Protein AF-A0A0L0UNF3-F1 (afdb_monomer_lite)

Secondary structure (DSSP, 8-state):
---EES-HHHHHHHTTT---SEE-PPP------S-HHHHHHHHHHHHHHHHHHHHHHTTT---S-STTEEEEEEESSS-TTTTTHHHHHHHHHHHHHHHHHTT---EEEEEEE------S--HHHHHHHHHHHHHHHHHHHHHHHHHHHHHHHHHT----TT-SS--HHHHS-HHHHHHHHHHHHTT---SPP-S-SSSSS-EEEEE-TT----

Foldseek 3Di:
DAAEEQDPVVQVVPVPPDHHPYHDHDDDPDPPPPDPVVVVVVV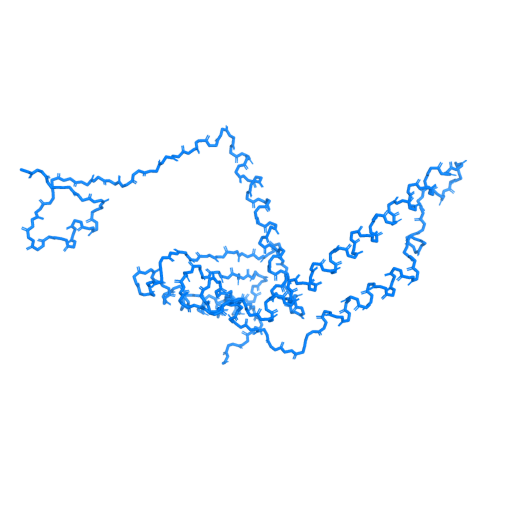VVVLVVVVLLVQLQCQQNPPADSVLEDEAEQADEPDCPVSVVVVVVVVLVVVLVVCLVVVPRHWYWYWYAYDDDFDDFDPSSVLSSVLSVVLVVLVVVLVVQLVVVQVVQCVPDPPDPPSNGDDPVVSADPVSVVVNVVSVVVRNDDDDRDCPSDPHRTSTPTRDNPDDDD

pLDDT: mean 77.24, std 16.46, range [27.03, 94.38]

Structure (mmCIF, N/CA/C/O backbone):
data_AF-A0A0L0UNF3-F1
#
_entry.id   AF-A0A0L0UNF3-F1
#
loop_
_atom_site.group_PDB
_atom_site.id
_atom_site.type_symbol
_atom_site.label_atom_id
_atom_site.label_alt_id
_atom_site.label_comp_id
_atom_site.label_asym_id
_atom_site.label_entity_id
_atom_site.label_seq_id
_atom_site.pdbx_PDB_ins_code
_atom_site.Cartn_x
_atom_site.Cartn_y
_atom_site.Cartn_z
_atom_site.occupancy
_atom_site.B_iso_or_equiv
_atom_site.auth_seq_id
_atom_site.auth_comp_id
_atom_site.auth_asym_id
_atom_site.auth_atom_id
_atom_site.pdbx_PDB_model_num
ATOM 1 N N . MET A 1 1 ? 45.224 13.463 -21.895 1.00 56.25 1 MET A N 1
ATOM 2 C CA . MET A 1 1 ? 43.877 13.545 -21.290 1.00 56.25 1 MET A CA 1
ATOM 3 C C . MET A 1 1 ? 43.469 12.130 -20.938 1.00 56.25 1 MET A C 1
ATOM 5 O O . MET A 1 1 ? 43.432 11.319 -21.849 1.00 56.25 1 MET A O 1
ATOM 9 N N . SER A 1 2 ? 43.253 11.823 -19.659 1.00 65.44 2 SER A N 1
ATOM 10 C CA . SER A 1 2 ? 42.789 10.496 -19.233 1.00 65.44 2 SER A CA 1
ATOM 11 C C . SER A 1 2 ? 41.270 10.407 -19.368 1.00 65.44 2 SER A C 1
ATOM 13 O O . SER A 1 2 ? 40.570 11.344 -18.977 1.00 65.44 2 SER A O 1
ATOM 15 N N . PHE A 1 3 ? 40.761 9.308 -19.924 1.00 74.12 3 PHE A N 1
ATOM 16 C CA . PHE A 1 3 ? 39.333 9.105 -20.180 1.00 74.12 3 PHE A CA 1
ATOM 17 C C . PHE A 1 3 ? 38.786 7.997 -19.276 1.00 74.12 3 PHE A C 1
ATOM 19 O O . PHE A 1 3 ? 39.272 6.868 -19.297 1.00 74.12 3 PHE A O 1
ATOM 26 N N . SER A 1 4 ? 37.768 8.309 -18.473 1.00 76.38 4 SER A N 1
ATOM 27 C CA . SER A 1 4 ? 37.167 7.367 -17.521 1.00 76.38 4 SER A CA 1
ATOM 28 C C . SER A 1 4 ? 35.652 7.300 -17.683 1.00 76.38 4 SER A C 1
ATOM 30 O O . SER A 1 4 ? 35.009 8.281 -18.054 1.00 76.38 4 SER A O 1
ATOM 32 N N . MET A 1 5 ? 35.083 6.123 -17.412 1.00 76.44 5 MET A N 1
ATOM 33 C CA . MET A 1 5 ? 33.659 5.834 -17.609 1.00 76.44 5 MET A CA 1
ATOM 34 C C . MET A 1 5 ? 33.006 5.361 -16.307 1.00 76.44 5 MET A C 1
ATOM 36 O O . MET A 1 5 ? 33.650 4.726 -15.478 1.00 76.44 5 MET A O 1
ATOM 40 N N . ALA A 1 6 ? 31.701 5.585 -16.143 1.00 80.50 6 ALA A N 1
ATOM 41 C CA . ALA A 1 6 ? 30.998 5.211 -14.909 1.00 80.50 6 ALA A CA 1
ATOM 42 C C . ALA A 1 6 ? 30.769 3.694 -14.726 1.00 80.50 6 ALA A C 1
ATOM 44 O O . ALA A 1 6 ? 30.471 3.235 -13.625 1.00 80.50 6 ALA A O 1
ATOM 45 N N . SER A 1 7 ? 30.867 2.892 -15.793 1.00 81.62 7 SER A N 1
ATOM 46 C CA . SER A 1 7 ? 30.685 1.437 -15.724 1.00 81.62 7 SER A CA 1
ATOM 47 C C . SER A 1 7 ? 31.420 0.707 -16.853 1.00 81.62 7 SER A C 1
ATOM 49 O O . SER A 1 7 ? 31.679 1.277 -17.915 1.00 81.62 7 SER A O 1
ATOM 51 N N . LYS A 1 8 ? 31.699 -0.591 -16.652 1.00 79.06 8 LYS A N 1
ATOM 52 C CA . LYS A 1 8 ? 32.252 -1.474 -17.698 1.00 79.06 8 LYS A CA 1
ATOM 53 C C . LYS A 1 8 ? 31.304 -1.641 -18.892 1.00 79.06 8 LYS A C 1
ATOM 55 O O . LYS A 1 8 ? 31.767 -1.789 -20.014 1.00 79.06 8 LYS A O 1
ATOM 60 N N . PHE A 1 9 ? 29.992 -1.587 -18.658 1.00 78.50 9 PHE A N 1
ATOM 61 C CA . PHE A 1 9 ? 28.990 -1.660 -19.724 1.00 78.50 9 PHE A CA 1
ATOM 62 C C . PHE A 1 9 ? 29.045 -0.420 -20.626 1.00 78.50 9 PHE A C 1
ATOM 64 O O . PHE A 1 9 ? 29.070 -0.542 -21.846 1.00 78.50 9 PHE A O 1
ATOM 71 N N . ASN A 1 10 ? 29.173 0.769 -20.028 1.00 69.00 10 ASN A N 1
ATOM 72 C CA . ASN A 1 10 ? 29.349 2.011 -20.782 1.00 69.00 10 ASN A CA 1
ATOM 73 C C . ASN A 1 10 ? 30.676 2.023 -21.540 1.00 69.00 10 ASN A C 1
ATOM 75 O O . ASN A 1 10 ? 30.721 2.518 -22.660 1.00 69.00 10 ASN A O 1
ATOM 79 N N . CYS A 1 11 ? 31.730 1.458 -20.942 1.00 67.69 11 CYS A N 1
ATOM 80 C CA . CYS A 1 11 ? 33.006 1.259 -21.616 1.00 67.69 11 CYS A CA 1
ATOM 81 C C . CYS A 1 11 ? 32.802 0.420 -22.886 1.00 67.69 11 CYS A C 1
ATOM 83 O O . CYS A 1 11 ? 33.106 0.915 -23.964 1.00 67.69 11 CYS A O 1
ATOM 85 N N . LEU A 1 12 ? 32.176 -0.765 -22.774 1.00 67.50 12 LEU A N 1
ATOM 86 C CA . LEU A 1 12 ? 31.907 -1.687 -23.889 1.00 67.50 12 LEU A CA 1
ATOM 87 C C . LEU A 1 12 ? 31.128 -1.041 -25.048 1.00 67.50 12 LEU A C 1
ATOM 89 O O . LEU A 1 12 ? 31.429 -1.298 -26.207 1.00 67.50 12 LEU A O 1
ATOM 93 N N . ILE A 1 13 ? 30.149 -0.188 -24.749 1.00 66.69 13 ILE A N 1
ATOM 94 C CA . ILE A 1 13 ? 29.340 0.493 -25.772 1.00 66.69 13 ILE A CA 1
ATOM 95 C C . ILE A 1 13 ? 30.132 1.598 -26.489 1.00 66.69 13 ILE A C 1
ATOM 97 O O . ILE A 1 13 ? 29.945 1.811 -27.684 1.00 66.69 13 ILE A O 1
ATOM 101 N N . PHE A 1 14 ? 31.039 2.286 -25.789 1.00 59.72 14 PHE A N 1
ATOM 102 C CA . PHE A 1 14 ? 31.858 3.367 -26.354 1.00 59.72 14 PHE A CA 1
ATOM 103 C C . PHE A 1 14 ? 33.108 2.886 -27.118 1.00 59.72 14 PHE A C 1
ATOM 105 O O . PHE A 1 14 ? 33.819 3.716 -27.689 1.00 59.72 14 PHE A O 1
ATOM 112 N N . TYR A 1 15 ? 33.365 1.570 -27.184 1.00 56.44 15 TYR A N 1
ATOM 113 C CA . TYR A 1 15 ? 34.568 0.966 -27.794 1.00 56.44 15 TYR A CA 1
ATOM 114 C C . TYR A 1 15 ? 34.789 1.270 -29.281 1.00 56.44 15 TYR A C 1
ATOM 116 O O . TYR A 1 15 ? 35.821 0.881 -29.821 1.00 56.44 15 TYR A O 1
ATOM 124 N N . PHE A 1 16 ? 33.870 1.952 -29.965 1.00 53.25 16 PHE A N 1
ATOM 125 C CA . PHE A 1 16 ? 34.057 2.262 -31.380 1.00 53.25 16 PHE A CA 1
ATOM 126 C C . PHE A 1 16 ? 35.073 3.388 -31.645 1.00 53.25 16 PHE A C 1
ATOM 128 O O . PHE A 1 16 ? 35.441 3.582 -32.799 1.00 53.25 16 PHE A O 1
ATOM 135 N N . VAL A 1 17 ? 35.542 4.128 -30.621 1.00 56.81 17 VAL A N 1
ATOM 136 C CA . VAL A 1 17 ? 36.469 5.262 -30.842 1.00 56.81 17 VAL A CA 1
ATOM 137 C C . VAL A 1 17 ? 37.668 5.315 -29.876 1.00 56.81 17 VAL A C 1
ATOM 139 O O . VAL A 1 17 ? 38.767 5.595 -30.338 1.00 56.81 17 VAL A O 1
ATOM 142 N N . PHE A 1 18 ? 37.532 5.013 -28.575 1.00 57.66 18 PHE A N 1
ATOM 143 C CA . PHE A 1 18 ? 38.668 5.030 -27.629 1.00 57.66 18 PHE A CA 1
ATOM 144 C C . PHE A 1 18 ? 38.507 4.022 -26.479 1.00 57.66 18 PHE A C 1
ATOM 146 O O . PHE A 1 18 ? 37.416 3.854 -25.936 1.00 57.66 18 PHE A O 1
ATOM 153 N N . SER A 1 19 ? 39.615 3.393 -26.069 1.00 62.94 19 SER A N 1
ATOM 154 C CA . SER A 1 19 ? 39.689 2.581 -24.845 1.00 62.94 19 SER A CA 1
ATOM 155 C C . SER A 1 19 ? 39.746 3.499 -23.621 1.00 62.94 19 SER A C 1
ATOM 157 O O . SER A 1 19 ? 40.575 4.403 -23.577 1.00 62.94 19 SER A O 1
ATOM 159 N N . SER A 1 20 ? 38.881 3.283 -22.624 1.00 67.88 20 SER A N 1
ATOM 160 C CA . SER A 1 20 ? 38.933 4.042 -21.366 1.00 67.88 20 SER A CA 1
ATOM 161 C C . SER A 1 20 ? 40.067 3.555 -20.469 1.00 67.88 20 SER A C 1
ATOM 163 O O . SER A 1 20 ? 40.241 2.345 -20.317 1.00 67.88 20 SER A O 1
ATOM 165 N N . ASP A 1 21 ? 40.737 4.475 -19.783 1.00 78.94 21 ASP A N 1
ATOM 166 C CA . ASP A 1 21 ? 41.838 4.175 -18.860 1.00 78.94 21 ASP A CA 1
ATOM 167 C C . ASP A 1 21 ? 41.352 3.535 -17.547 1.00 78.94 21 ASP A C 1
ATOM 169 O O . ASP A 1 21 ? 42.112 2.868 -16.846 1.00 78.94 21 ASP A O 1
ATOM 173 N N . GLY A 1 22 ? 40.074 3.716 -17.193 1.00 78.75 22 GLY A N 1
ATOM 174 C CA . GLY A 1 22 ? 39.512 3.159 -15.966 1.00 78.75 22 GLY A CA 1
ATOM 175 C C . GLY A 1 22 ? 38.012 3.385 -15.792 1.00 78.75 22 GLY A C 1
ATOM 176 O O . GLY A 1 22 ? 37.382 4.180 -16.495 1.00 78.75 22 GLY A O 1
ATOM 177 N N . VAL A 1 23 ? 37.438 2.669 -14.822 1.00 84.44 23 VAL A N 1
ATOM 178 C CA . VAL A 1 23 ? 36.026 2.784 -14.438 1.00 84.44 23 VAL A CA 1
ATOM 179 C C . VAL A 1 23 ? 35.919 3.490 -13.091 1.00 84.44 23 VAL A C 1
ATOM 181 O O . VAL A 1 23 ? 36.503 3.034 -12.111 1.00 84.44 23 VAL A O 1
ATOM 184 N N . LEU A 1 24 ? 35.140 4.570 -13.041 1.00 85.94 24 LEU A N 1
ATOM 185 C CA . LEU A 1 24 ? 34.852 5.341 -11.832 1.00 85.94 24 LEU A CA 1
ATOM 186 C C . LEU A 1 24 ? 33.357 5.225 -11.502 1.00 85.94 24 LEU A C 1
ATOM 188 O O . LEU A 1 24 ? 32.559 6.016 -12.006 1.00 85.94 24 LEU A O 1
ATOM 192 N N . PRO A 1 25 ? 32.941 4.221 -10.709 1.00 87.12 25 PRO A N 1
ATOM 193 C CA . PRO A 1 25 ? 31.535 4.031 -10.383 1.00 87.12 25 PRO A CA 1
ATOM 194 C C . PRO A 1 25 ? 30.997 5.189 -9.537 1.00 87.12 25 PRO A C 1
ATOM 196 O O . PRO A 1 25 ? 31.686 5.719 -8.664 1.00 87.12 25 PRO A O 1
ATOM 199 N N . ASN A 1 26 ? 29.732 5.543 -9.765 1.00 88.56 26 ASN A N 1
ATOM 200 C CA . ASN A 1 26 ? 29.064 6.584 -8.992 1.00 88.56 26 ASN A CA 1
ATOM 201 C C . ASN A 1 26 ? 28.901 6.140 -7.531 1.00 88.56 26 ASN A C 1
ATOM 203 O O . ASN A 1 26 ? 28.269 5.119 -7.253 1.00 88.56 26 ASN A O 1
ATOM 207 N N . GLY A 1 27 ? 29.449 6.925 -6.604 1.00 86.12 27 GLY A N 1
ATOM 208 C CA . GLY A 1 27 ? 29.258 6.736 -5.169 1.00 86.12 27 GLY A CA 1
ATOM 209 C C . GLY A 1 27 ? 27.924 7.304 -4.677 1.00 86.12 27 GLY A C 1
ATOM 210 O O . GLY A 1 27 ? 27.358 8.220 -5.272 1.00 86.12 27 GLY A O 1
ATOM 211 N N . LEU A 1 28 ? 27.442 6.781 -3.551 1.00 88.38 28 LEU A N 1
ATOM 212 C CA . LEU A 1 28 ? 26.335 7.350 -2.783 1.00 88.38 28 LEU A CA 1
ATOM 213 C C . LEU A 1 28 ? 26.838 7.673 -1.379 1.00 88.38 28 LEU A C 1
ATOM 215 O O . LEU A 1 28 ? 27.613 6.905 -0.806 1.00 88.38 28 LEU A O 1
ATOM 219 N N . ASN A 1 29 ? 26.378 8.786 -0.808 1.00 83.81 29 ASN A N 1
ATOM 220 C CA . ASN A 1 29 ? 26.617 9.057 0.603 1.00 83.81 29 ASN A CA 1
ATOM 221 C C . ASN A 1 29 ? 25.690 8.165 1.434 1.00 83.81 29 ASN A C 1
ATOM 223 O O . ASN A 1 29 ? 24.513 8.473 1.628 1.00 83.81 29 ASN A O 1
ATOM 227 N N . VAL A 1 30 ? 26.207 7.016 1.861 1.00 76.00 30 VAL A N 1
ATOM 228 C CA . VAL A 1 30 ? 25.446 6.074 2.674 1.00 76.00 30 VAL A CA 1
ATOM 229 C C . VAL A 1 30 ? 25.374 6.632 4.087 1.00 76.00 30 VAL A C 1
ATOM 231 O O . VAL A 1 30 ? 26.343 6.562 4.844 1.00 76.00 30 VAL A O 1
ATOM 234 N N . VAL A 1 31 ? 24.209 7.169 4.451 1.00 75.31 31 VAL A N 1
ATOM 235 C CA . VAL A 1 31 ? 23.885 7.424 5.854 1.00 75.31 31 VAL A CA 1
ATOM 236 C C . VAL A 1 31 ? 23.935 6.071 6.553 1.00 75.31 31 VAL A C 1
ATOM 238 O O . VAL A 1 31 ? 23.115 5.188 6.295 1.00 75.31 31 VAL A O 1
ATOM 241 N N . LYS A 1 32 ? 24.961 5.868 7.379 1.00 66.62 32 LYS A N 1
ATOM 242 C CA . LYS A 1 32 ? 25.091 4.654 8.176 1.00 66.62 32 LYS A CA 1
ATOM 243 C C . LYS A 1 32 ? 24.003 4.711 9.238 1.00 66.62 32 LYS A C 1
ATOM 245 O O . LYS A 1 32 ? 24.166 5.409 10.233 1.00 66.62 32 LYS A O 1
ATOM 250 N N . PHE A 1 33 ? 22.891 4.016 9.004 1.00 57.59 33 PHE A N 1
ATOM 251 C CA . PHE A 1 33 ? 21.912 3.756 10.054 1.00 57.59 33 PHE A CA 1
ATOM 252 C C . PHE A 1 33 ? 22.663 3.081 11.200 1.00 57.59 33 PHE A C 1
ATOM 254 O O . PHE A 1 33 ? 23.215 1.993 11.042 1.00 57.59 33 PHE A O 1
ATOM 261 N N . SER A 1 34 ? 22.760 3.777 12.326 1.00 61.09 34 SER A N 1
ATOM 262 C CA . SER A 1 34 ? 23.532 3.364 13.497 1.00 61.09 34 SER A CA 1
ATOM 263 C C . SER A 1 34 ? 22.974 2.087 14.136 1.00 61.09 34 SER A C 1
ATOM 265 O O . SER A 1 34 ? 23.693 1.419 14.874 1.00 61.09 34 SER A O 1
ATOM 267 N N . ALA A 1 35 ? 21.737 1.696 13.802 1.00 65.00 35 ALA A N 1
ATOM 268 C CA . ALA A 1 35 ? 21.125 0.440 14.214 1.00 65.00 35 ALA A CA 1
ATOM 269 C C . ALA A 1 35 ? 20.326 -0.215 13.071 1.00 65.00 35 ALA A C 1
ATOM 271 O O . ALA A 1 35 ? 19.378 0.361 12.540 1.00 65.00 35 ALA A O 1
ATOM 272 N N . MET A 1 36 ? 20.642 -1.476 12.751 1.00 71.75 36 MET A N 1
ATOM 273 C CA . MET A 1 36 ? 19.921 -2.306 11.766 1.00 71.75 36 MET A CA 1
ATOM 274 C C . MET A 1 36 ? 18.403 -2.388 12.041 1.00 71.75 36 MET A C 1
ATOM 276 O O . MET A 1 36 ? 17.594 -2.499 11.120 1.00 71.75 36 MET A O 1
ATOM 280 N N . HIS A 1 37 ? 18.006 -2.295 13.312 1.00 79.56 37 HIS A N 1
ATOM 281 C CA . HIS A 1 37 ? 16.608 -2.327 13.750 1.00 79.56 37 HIS A CA 1
ATOM 282 C C . HIS A 1 37 ? 15.812 -1.077 13.349 1.00 79.56 37 HIS A C 1
ATOM 284 O O . HIS A 1 37 ? 14.611 -1.167 13.098 1.00 79.56 37 HIS A O 1
ATOM 290 N N . GLU A 1 38 ? 16.463 0.084 13.238 1.00 81.25 38 GLU A N 1
ATOM 291 C CA . GLU A 1 38 ? 15.795 1.330 12.852 1.00 81.25 38 GLU A CA 1
ATOM 292 C C . GLU A 1 38 ? 15.277 1.250 11.411 1.00 81.25 38 GLU A C 1
ATOM 294 O O . GLU A 1 38 ? 14.142 1.633 11.127 1.00 81.25 38 GLU A O 1
ATOM 299 N N . PHE A 1 39 ? 16.055 0.634 10.518 1.00 81.88 39 PHE A N 1
ATOM 300 C CA . PHE A 1 39 ? 15.642 0.378 9.140 1.00 81.88 39 PHE A CA 1
ATOM 301 C C . PHE A 1 39 ? 14.390 -0.511 9.062 1.00 81.88 39 PHE A C 1
ATOM 303 O O . PHE A 1 39 ? 13.479 -0.235 8.281 1.00 81.88 39 PHE A O 1
ATOM 310 N N . GLN A 1 40 ? 14.307 -1.549 9.899 1.00 83.94 40 GLN A N 1
ATOM 311 C CA . GLN A 1 40 ? 13.139 -2.435 9.958 1.00 83.94 40 GLN A CA 1
ATOM 312 C C . GLN A 1 40 ? 11.894 -1.704 10.470 1.00 83.94 40 GLN A C 1
ATOM 314 O O . GLN A 1 40 ? 10.805 -1.888 9.925 1.00 83.94 40 GLN A O 1
ATOM 319 N N . ASN A 1 41 ? 12.051 -0.830 11.466 1.00 88.31 41 ASN A N 1
ATOM 320 C CA . ASN A 1 41 ? 10.950 -0.013 11.966 1.00 88.31 41 ASN A CA 1
ATOM 321 C C . ASN A 1 41 ? 10.449 0.970 10.893 1.00 88.31 41 ASN A C 1
ATOM 323 O O . ASN A 1 41 ? 9.253 1.036 10.608 1.00 88.31 41 ASN A O 1
ATOM 327 N N . ILE A 1 42 ? 11.366 1.671 10.215 1.00 89.06 42 ILE A N 1
ATOM 328 C CA . ILE A 1 42 ? 11.025 2.571 9.103 1.00 89.06 42 ILE A CA 1
ATOM 329 C C . ILE A 1 42 ? 10.323 1.802 7.979 1.00 89.06 42 ILE A C 1
ATOM 331 O O . ILE A 1 42 ? 9.351 2.305 7.404 1.00 89.06 42 ILE A O 1
ATOM 335 N N . HIS A 1 43 ? 10.769 0.579 7.683 1.00 88.62 43 HIS A N 1
ATOM 336 C CA . HIS A 1 43 ? 10.114 -0.285 6.711 1.00 88.62 43 HIS A CA 1
ATOM 337 C C . HIS A 1 43 ? 8.675 -0.608 7.126 1.00 88.62 43 HIS A C 1
ATOM 339 O O . HIS A 1 43 ? 7.769 -0.427 6.317 1.00 88.62 43 HIS A O 1
ATOM 345 N N . ALA A 1 44 ? 8.437 -1.010 8.377 1.00 89.75 44 ALA A N 1
ATOM 346 C CA . ALA A 1 44 ? 7.097 -1.318 8.877 1.00 89.75 44 ALA A CA 1
ATOM 347 C C . ALA A 1 44 ? 6.159 -0.097 8.828 1.00 89.75 44 ALA A C 1
ATOM 349 O O . ALA A 1 44 ? 5.041 -0.187 8.316 1.00 89.75 44 ALA A O 1
ATOM 350 N N . ILE A 1 45 ? 6.638 1.069 9.271 1.00 91.94 45 ILE A N 1
ATOM 351 C CA . ILE A 1 45 ? 5.877 2.328 9.240 1.00 91.94 45 ILE A CA 1
ATOM 352 C C . ILE A 1 45 ? 5.546 2.727 7.795 1.00 91.94 45 ILE A C 1
ATOM 354 O O . ILE A 1 45 ? 4.419 3.121 7.488 1.00 91.94 45 ILE A O 1
ATOM 358 N N . SER A 1 46 ? 6.512 2.612 6.883 1.00 91.38 46 SER A N 1
ATOM 359 C CA . SER A 1 46 ? 6.316 2.951 5.468 1.00 91.38 46 SER A CA 1
ATOM 360 C C . SER A 1 46 ? 5.396 1.953 4.765 1.00 91.38 46 SER A C 1
ATOM 362 O O . SER A 1 46 ? 4.524 2.361 3.997 1.00 91.38 46 SER A O 1
ATOM 364 N N . LYS A 1 47 ? 5.520 0.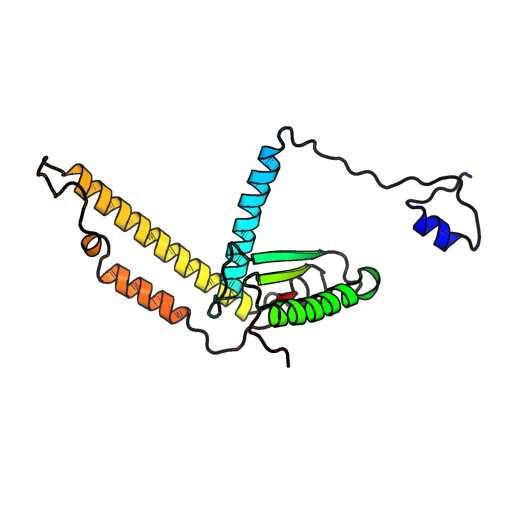656 5.076 1.00 91.00 47 LYS A N 1
ATOM 365 C CA . LYS A 1 47 ? 4.628 -0.400 4.582 1.00 91.00 47 LYS A CA 1
ATOM 366 C C . LYS A 1 47 ? 3.184 -0.126 4.999 1.00 91.00 47 LYS A C 1
ATOM 368 O O . LYS A 1 47 ? 2.287 -0.267 4.173 1.00 91.00 47 LYS A O 1
ATOM 373 N N . GLN A 1 48 ? 2.956 0.369 6.216 1.00 90.50 48 GLN A N 1
ATOM 374 C CA . G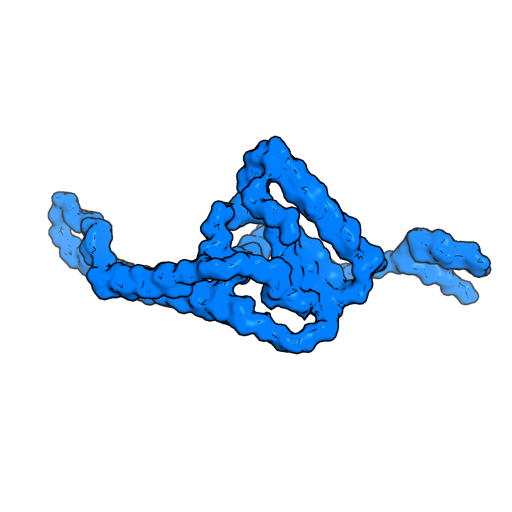LN A 1 48 ? 1.611 0.726 6.668 1.00 90.50 48 GLN A CA 1
ATOM 375 C C . GLN A 1 48 ? 0.992 1.879 5.860 1.00 90.50 48 GLN A C 1
ATOM 377 O O . GLN A 1 48 ? -0.196 1.840 5.549 1.00 90.50 48 GLN A O 1
ATOM 382 N N . LYS A 1 49 ? 1.789 2.870 5.438 1.00 90.00 49 LYS A N 1
ATOM 383 C CA . LYS A 1 49 ? 1.303 3.935 4.539 1.00 90.00 49 LYS A CA 1
ATOM 384 C C . LYS A 1 49 ? 0.883 3.379 3.177 1.00 90.00 49 LYS A C 1
ATOM 386 O O . LYS A 1 49 ? -0.132 3.798 2.626 1.00 90.00 49 LYS A O 1
ATOM 391 N N . ILE A 1 50 ? 1.637 2.412 2.653 1.00 90.62 50 ILE A N 1
ATOM 392 C CA . ILE A 1 50 ? 1.287 1.712 1.409 1.00 90.62 50 ILE A CA 1
ATOM 393 C C . ILE A 1 50 ? 0.006 0.893 1.607 1.00 90.62 50 ILE A C 1
ATOM 395 O O . ILE A 1 50 ? -0.865 0.922 0.743 1.00 90.62 50 ILE A O 1
ATOM 399 N N . HIS A 1 51 ? -0.160 0.228 2.753 1.00 89.81 51 HIS A N 1
ATOM 400 C CA . HIS A 1 51 ? -1.390 -0.498 3.086 1.00 89.81 51 HIS A CA 1
ATOM 401 C C . HIS A 1 51 ? -2.613 0.420 3.043 1.00 89.81 51 HIS A C 1
ATOM 403 O O . HIS A 1 51 ? -3.628 0.062 2.451 1.00 89.81 51 HIS A O 1
ATOM 409 N N . ASP A 1 52 ? -2.519 1.614 3.627 1.00 86.75 52 ASP A N 1
ATOM 410 C CA . ASP A 1 52 ? -3.618 2.582 3.614 1.00 86.75 52 ASP A CA 1
ATOM 411 C C . ASP A 1 52 ? -3.938 3.082 2.195 1.00 86.75 52 ASP A C 1
ATOM 413 O O . ASP A 1 52 ? -5.114 3.190 1.838 1.00 86.75 52 ASP A O 1
ATOM 417 N N . PHE A 1 53 ? -2.920 3.297 1.354 1.00 87.19 53 PHE A N 1
ATOM 418 C CA . PHE A 1 53 ? -3.114 3.617 -0.064 1.00 87.19 53 PHE A CA 1
ATOM 419 C C . PHE A 1 53 ? -3.826 2.482 -0.814 1.00 87.19 53 PHE A C 1
ATOM 421 O O . PHE A 1 53 ? -4.817 2.712 -1.502 1.00 87.19 53 PHE A O 1
ATOM 428 N N . VAL A 1 54 ? -3.362 1.240 -0.649 1.00 86.38 54 VAL A N 1
ATOM 429 C CA . VAL A 1 54 ? -3.940 0.059 -1.305 1.00 86.38 54 VAL A CA 1
ATOM 430 C C . VAL A 1 54 ? -5.388 -0.150 -0.855 1.00 86.38 54 VAL A C 1
ATOM 432 O O . VAL A 1 54 ? -6.252 -0.370 -1.694 1.00 86.38 54 VAL A O 1
ATOM 435 N N . ARG A 1 55 ? -5.712 0.025 0.431 1.00 84.56 55 ARG A N 1
ATOM 436 C CA . ARG A 1 55 ? -7.106 -0.037 0.916 1.00 84.56 55 ARG A CA 1
ATOM 437 C C . ARG A 1 55 ? -8.007 1.006 0.254 1.00 84.56 55 ARG A C 1
ATOM 439 O O . ARG A 1 55 ? -9.129 0.683 -0.122 1.00 84.56 55 ARG A O 1
ATOM 446 N N . GLY A 1 56 ? -7.530 2.245 0.120 1.00 83.62 56 GLY A N 1
ATOM 447 C CA . GLY A 1 56 ? -8.282 3.320 -0.535 1.00 83.62 56 GLY A CA 1
ATOM 448 C C . GLY A 1 56 ? -8.452 3.102 -2.038 1.00 83.62 56 GLY A C 1
ATOM 449 O O . GLY A 1 56 ? -9.489 3.439 -2.601 1.00 83.62 56 GLY A O 1
ATOM 450 N N . HIS A 1 57 ? -7.450 2.507 -2.678 1.00 82.06 57 HIS A N 1
ATOM 451 C CA . HIS A 1 57 ? -7.434 2.217 -4.107 1.00 82.06 57 HIS A CA 1
ATOM 452 C C . HIS A 1 57 ? -8.306 1.012 -4.481 1.00 82.06 57 HIS A C 1
ATOM 454 O O . HIS A 1 57 ? -9.054 1.067 -5.452 1.00 82.06 57 HIS A O 1
ATOM 460 N N . PHE A 1 58 ? -8.243 -0.062 -3.690 1.00 78.06 58 PHE A N 1
ATOM 461 C CA . PHE A 1 58 ? -9.043 -1.283 -3.853 1.00 78.06 58 PHE A CA 1
ATOM 462 C C . PHE A 1 58 ? -10.350 -1.241 -3.059 1.00 78.06 58 PHE A C 1
ATOM 464 O O . PHE A 1 58 ? -10.932 -2.269 -2.710 1.00 78.06 58 PHE A O 1
ATOM 471 N N . TYR A 1 59 ? -10.830 -0.037 -2.768 1.00 75.62 59 TYR A N 1
ATOM 472 C CA . TYR A 1 59 ? -12.101 0.181 -2.105 1.00 75.62 59 TYR A CA 1
ATOM 473 C C . TYR A 1 59 ? -13.232 -0.569 -2.858 1.00 75.62 59 TYR A C 1
ATOM 475 O O . TYR A 1 59 ? -13.334 -0.521 -4.084 1.00 75.62 59 TYR A O 1
ATOM 483 N N . GLY A 1 60 ? -14.056 -1.320 -2.121 1.00 72.81 60 GLY A N 1
ATOM 484 C CA . GLY A 1 60 ? -15.130 -2.158 -2.675 1.00 72.81 60 GLY A CA 1
ATOM 485 C C . GLY A 1 60 ? -14.696 -3.531 -3.218 1.00 72.81 60 GLY A C 1
ATOM 486 O O . GLY A 1 60 ? -15.533 -4.425 -3.287 1.00 72.81 60 GLY A O 1
ATOM 487 N N . HIS A 1 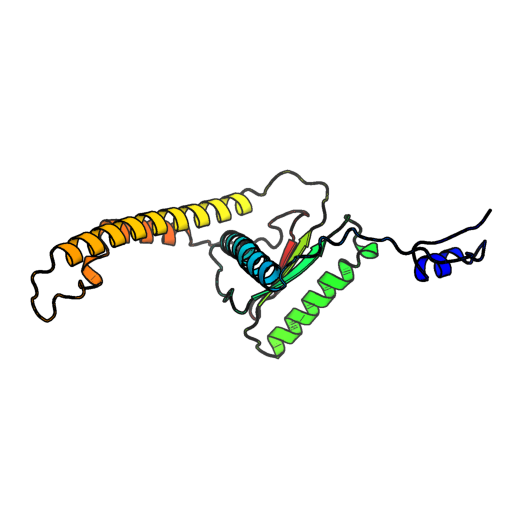61 ? -13.407 -3.731 -3.516 1.00 74.62 61 HIS A N 1
ATOM 488 C CA . HIS A 1 61 ? -12.819 -4.990 -4.014 1.00 74.62 61 HIS A CA 1
ATOM 489 C C . HIS A 1 61 ? -11.624 -5.429 -3.156 1.00 74.62 61 HIS A C 1
ATOM 491 O O . HIS A 1 61 ? -10.594 -5.871 -3.657 1.00 74.62 61 HIS A O 1
ATOM 497 N N . TYR A 1 62 ? -11.743 -5.258 -1.842 1.00 73.19 62 TYR A N 1
ATOM 498 C CA . TYR A 1 62 ? -10.730 -5.678 -0.880 1.00 73.19 62 TYR A CA 1
ATOM 499 C C . TYR A 1 62 ? -10.949 -7.157 -0.523 1.00 73.19 62 TYR A C 1
ATOM 501 O O . TYR A 1 62 ? -11.504 -7.481 0.526 1.00 73.19 62 TYR A O 1
ATOM 509 N N . ASP A 1 63 ? -10.595 -8.048 -1.452 1.00 78.94 63 ASP A N 1
ATOM 510 C CA . ASP A 1 63 ? -10.787 -9.502 -1.351 1.00 78.94 63 ASP A CA 1
ATOM 511 C C . ASP A 1 63 ? -9.511 -10.275 -0.971 1.00 78.94 63 ASP A C 1
ATOM 513 O O . ASP A 1 63 ? -9.521 -11.505 -0.905 1.00 78.94 63 ASP A O 1
ATOM 517 N N . PHE A 1 64 ? -8.421 -9.561 -0.687 1.00 80.69 64 PHE A N 1
ATOM 518 C CA . PHE A 1 64 ? -7.104 -10.130 -0.423 1.00 80.69 64 PHE A CA 1
ATOM 519 C C . PHE A 1 64 ? -6.516 -9.660 0.910 1.00 80.69 64 PHE A C 1
ATOM 521 O O . PHE A 1 64 ? -6.821 -8.582 1.422 1.00 80.69 64 PHE A O 1
ATOM 528 N N . ASP A 1 65 ? -5.647 -10.499 1.469 1.00 84.88 65 ASP A N 1
ATOM 529 C CA . ASP A 1 65 ? -4.949 -10.228 2.720 1.00 84.88 65 ASP A CA 1
ATOM 530 C C . ASP A 1 65 ? -3.664 -9.419 2.474 1.00 84.88 65 ASP A C 1
ATOM 532 O O . ASP A 1 65 ? -2.774 -9.848 1.732 1.00 84.88 65 ASP A O 1
ATOM 536 N N . LEU A 1 66 ? -3.552 -8.249 3.112 1.00 86.12 66 LEU A N 1
ATOM 537 C CA . LEU A 1 66 ? -2.379 -7.375 3.005 1.00 86.12 66 LEU A CA 1
ATOM 538 C C . LEU A 1 66 ? -1.138 -7.965 3.679 1.00 86.12 66 LEU A C 1
ATOM 540 O O . LEU A 1 66 ? -0.023 -7.618 3.284 1.00 86.12 66 LEU A O 1
ATOM 544 N N . ASP A 1 67 ? -1.301 -8.861 4.653 1.00 87.62 67 ASP A N 1
ATOM 545 C CA . ASP A 1 67 ? -0.160 -9.483 5.326 1.00 87.62 67 ASP A CA 1
ATOM 546 C C . ASP A 1 67 ? 0.544 -10.491 4.408 1.00 87.62 67 ASP A C 1
ATOM 548 O O . ASP A 1 67 ? 1.775 -10.571 4.403 1.00 87.62 67 ASP A O 1
ATOM 552 N N . ASN A 1 68 ? -0.214 -11.157 3.531 1.00 88.44 68 ASN A N 1
ATOM 553 C CA . ASN A 1 68 ? 0.300 -12.023 2.465 1.00 88.44 68 ASN A CA 1
ATOM 554 C C . ASN A 1 68 ? 0.387 -11.315 1.096 1.00 88.44 68 ASN A C 1
ATOM 556 O O . ASN A 1 68 ? 0.311 -11.952 0.037 1.00 88.44 68 ASN A O 1
ATOM 560 N N . THR A 1 69 ? 0.524 -9.987 1.103 1.00 88.31 69 THR A N 1
ATOM 561 C CA . THR A 1 69 ? 0.710 -9.186 -0.110 1.00 88.31 69 THR A CA 1
ATOM 562 C C . THR A 1 69 ? 2.150 -8.700 -0.235 1.00 88.31 69 THR A C 1
ATOM 564 O O . THR A 1 69 ? 2.733 -8.151 0.703 1.00 88.31 69 THR A O 1
ATOM 567 N N . LEU A 1 70 ? 2.723 -8.876 -1.426 1.00 89.25 70 LEU A N 1
ATOM 568 C CA . LEU A 1 70 ? 4.050 -8.389 -1.790 1.00 89.25 70 LEU A CA 1
ATOM 569 C C . LEU A 1 70 ? 3.943 -7.147 -2.676 1.00 89.25 70 LEU A C 1
ATOM 571 O O . LEU A 1 70 ? 3.174 -7.119 -3.639 1.00 89.25 70 LEU A O 1
ATOM 575 N N . TYR A 1 71 ? 4.756 -6.137 -2.364 1.00 89.88 71 TYR A N 1
ATOM 576 C CA . TYR A 1 71 ? 4.823 -4.886 -3.116 1.00 89.88 71 TYR A CA 1
ATOM 577 C C . TYR A 1 71 ? 6.051 -4.865 -4.012 1.00 89.88 71 TYR A C 1
ATOM 579 O O . TYR A 1 71 ? 7.178 -4.833 -3.518 1.00 89.88 71 TYR A O 1
ATOM 587 N N . PHE A 1 72 ? 5.835 -4.852 -5.324 1.00 91.56 72 PHE A N 1
ATOM 588 C CA . PHE A 1 72 ? 6.895 -4.644 -6.311 1.00 91.56 72 PHE A CA 1
ATOM 589 C C . PHE A 1 72 ? 6.789 -3.236 -6.870 1.00 91.56 72 PHE A C 1
ATOM 591 O O . PHE A 1 72 ? 5.692 -2.697 -6.987 1.00 91.56 72 PHE A O 1
ATOM 598 N N . PHE A 1 73 ? 7.909 -2.624 -7.234 1.00 90.88 73 PHE A N 1
ATOM 599 C CA . PHE A 1 73 ? 7.875 -1.322 -7.882 1.00 90.88 73 PHE A CA 1
ATOM 600 C C . PHE A 1 73 ? 8.992 -1.180 -8.908 1.00 90.88 73 PHE A C 1
ATOM 602 O O . PHE A 1 73 ? 10.088 -1.706 -8.733 1.00 90.88 73 PHE A O 1
ATOM 609 N N . THR A 1 74 ? 8.702 -0.429 -9.964 1.00 88.88 74 THR A N 1
ATOM 610 C CA . THR A 1 74 ? 9.700 0.134 -10.872 1.00 88.88 74 THR A CA 1
ATOM 611 C C . THR A 1 74 ? 9.574 1.649 -10.834 1.00 88.88 74 THR A C 1
ATOM 613 O O . THR A 1 74 ? 8.463 2.181 -10.785 1.00 88.88 74 THR A O 1
ATOM 616 N N . ALA A 1 75 ? 10.704 2.349 -10.793 1.00 87.81 75 ALA A N 1
ATOM 617 C CA . ALA A 1 75 ? 10.735 3.799 -10.678 1.00 87.81 75 ALA A CA 1
ATOM 618 C C . ALA A 1 75 ? 11.820 4.401 -11.570 1.00 87.81 75 ALA A C 1
ATOM 620 O O . ALA A 1 75 ? 12.908 3.840 -11.715 1.00 87.81 75 ALA A O 1
ATOM 621 N N . GLY A 1 76 ? 11.542 5.564 -12.155 1.00 86.75 76 GLY A N 1
ATOM 622 C CA . GLY A 1 76 ? 12.521 6.278 -12.967 1.00 86.75 76 GLY A CA 1
ATOM 623 C C . GLY A 1 76 ? 11.899 7.274 -13.934 1.00 86.75 76 GLY A C 1
ATOM 624 O O . GLY A 1 76 ? 10.717 7.594 -13.853 1.00 86.75 76 GLY A O 1
ATOM 625 N N . ARG A 1 77 ? 12.720 7.768 -14.865 1.00 85.56 77 ARG A N 1
ATOM 626 C CA . ARG A 1 77 ? 12.239 8.543 -16.016 1.00 85.56 77 ARG A CA 1
ATOM 627 C C . ARG A 1 77 ? 11.325 7.676 -16.879 1.00 85.56 77 ARG A C 1
ATOM 629 O O . ARG A 1 77 ? 11.517 6.462 -16.937 1.00 85.56 77 ARG A O 1
ATOM 636 N N . TYR A 1 78 ? 10.372 8.309 -17.560 1.00 84.81 78 TYR A N 1
ATOM 637 C CA . TYR A 1 78 ? 9.464 7.635 -18.484 1.00 84.81 78 TYR A CA 1
ATOM 638 C C . TYR A 1 78 ? 10.195 7.231 -19.772 1.00 84.81 78 TYR A C 1
ATOM 640 O O . TYR A 1 78 ? 10.113 7.887 -20.805 1.00 84.81 78 TYR A O 1
ATOM 648 N N . GLU A 1 79 ? 10.960 6.149 -19.675 1.00 86.56 79 GLU A N 1
ATOM 649 C CA . GLU A 1 79 ? 11.698 5.538 -20.775 1.00 86.56 79 GLU A CA 1
ATOM 650 C C . GLU A 1 79 ? 11.325 4.052 -20.826 1.00 86.56 79 GLU A C 1
ATOM 652 O O . GLU A 1 79 ? 11.979 3.210 -20.212 1.00 86.56 79 GLU A O 1
ATOM 657 N N . TYR A 1 80 ? 10.236 3.744 -21.533 1.00 82.12 80 TYR A N 1
ATOM 658 C CA . TYR A 1 80 ? 9.575 2.434 -21.519 1.00 82.12 80 TYR A CA 1
ATOM 659 C C . TYR A 1 80 ? 10.535 1.259 -21.775 1.00 82.12 80 TYR A C 1
ATOM 661 O O . TYR A 1 80 ? 10.603 0.340 -20.962 1.00 82.12 80 TYR A O 1
ATOM 669 N N . SER A 1 81 ? 11.339 1.325 -22.840 1.00 87.62 81 SER A N 1
ATOM 670 C CA . SER A 1 81 ? 12.291 0.261 -23.192 1.00 87.62 81 SER A CA 1
ATOM 671 C C . SER A 1 81 ? 13.607 0.348 -22.412 1.00 87.62 81 SER A C 1
ATOM 673 O O . SER A 1 81 ? 14.090 -0.660 -21.910 1.00 87.62 81 SER A O 1
ATOM 675 N N . ASN A 1 82 ? 14.180 1.546 -22.232 1.00 89.12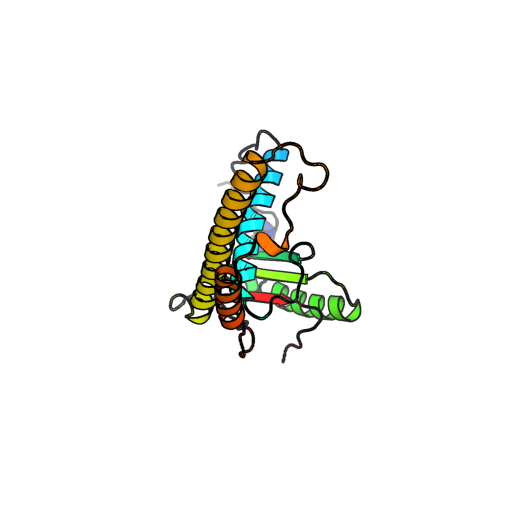 82 ASN A N 1
ATOM 676 C CA . ASN A 1 82 ? 15.485 1.688 -21.562 1.00 89.12 82 ASN A CA 1
ATOM 677 C C . ASN A 1 82 ? 15.433 1.313 -20.077 1.00 89.12 82 ASN A C 1
ATOM 679 O O . ASN A 1 82 ? 16.434 0.877 -19.507 1.00 89.12 82 ASN A O 1
ATOM 683 N N . LYS A 1 83 ? 14.280 1.521 -19.431 1.00 88.12 83 LYS A N 1
ATOM 684 C CA . LYS A 1 83 ? 14.041 1.114 -18.042 1.00 88.12 83 LYS A CA 1
ATOM 685 C C . LYS A 1 83 ? 13.408 -0.273 -17.929 1.00 88.12 83 LYS A C 1
ATOM 687 O O . LYS A 1 83 ? 13.176 -0.715 -16.808 1.00 88.12 83 LYS A O 1
ATOM 692 N N . GLY A 1 84 ? 13.163 -0.958 -19.050 1.00 89.62 84 GLY A N 1
ATOM 693 C CA . GLY A 1 84 ? 12.639 -2.324 -19.080 1.00 89.62 84 GLY A CA 1
ATOM 694 C C . GLY A 1 84 ? 11.217 -2.455 -18.528 1.00 89.62 84 GLY A C 1
ATOM 695 O O . GLY A 1 84 ? 10.895 -3.447 -17.872 1.00 89.62 84 GLY A O 1
ATOM 696 N N . VAL A 1 85 ? 10.376 -1.436 -18.722 1.00 88.94 85 VAL A N 1
ATOM 697 C CA . VAL A 1 85 ? 8.979 -1.433 -18.250 1.00 88.94 85 VAL A CA 1
ATOM 698 C C . VAL A 1 85 ? 8.148 -2.460 -19.011 1.00 88.94 85 VAL A C 1
ATOM 700 O O . VAL A 1 85 ? 7.301 -3.124 -18.419 1.00 88.94 85 VAL A O 1
ATOM 703 N N . ASP A 1 86 ? 8.432 -2.629 -20.300 1.00 89.19 86 ASP A N 1
ATOM 704 C CA . ASP A 1 86 ? 7.881 -3.684 -21.149 1.00 89.19 86 ASP A CA 1
ATOM 705 C C . ASP A 1 86 ? 8.108 -5.076 -20.553 1.00 89.19 86 ASP A C 1
ATOM 707 O O . ASP A 1 86 ? 7.160 -5.831 -20.327 1.00 89.19 86 ASP A O 1
ATOM 711 N N . MET A 1 87 ? 9.360 -5.386 -20.219 1.00 91.25 87 MET A N 1
ATOM 712 C CA . MET A 1 87 ? 9.738 -6.659 -19.623 1.00 91.25 87 MET A CA 1
ATOM 713 C C . MET A 1 87 ? 9.117 -6.823 -18.235 1.00 91.25 87 MET A C 1
ATOM 715 O O . MET A 1 87 ? 8.707 -7.929 -17.878 1.00 91.25 87 MET A O 1
ATOM 719 N N . PHE A 1 88 ? 9.018 -5.744 -17.455 1.00 90.19 88 PHE A N 1
ATOM 720 C CA . PHE A 1 88 ? 8.383 -5.767 -16.141 1.00 90.19 88 PHE A CA 1
ATOM 721 C C . PHE A 1 88 ? 6.900 -6.154 -16.235 1.00 90.19 88 PHE A C 1
ATOM 723 O O . PHE A 1 88 ? 6.468 -7.075 -15.542 1.00 90.19 88 PHE A O 1
ATOM 730 N N . ILE A 1 89 ? 6.134 -5.521 -17.129 1.00 88.25 89 ILE A N 1
ATOM 731 C CA . ILE A 1 89 ? 4.702 -5.805 -17.317 1.00 88.25 89 ILE A CA 1
ATOM 732 C C . ILE A 1 89 ? 4.486 -7.226 -17.857 1.00 88.25 89 ILE A C 1
ATOM 734 O O . ILE A 1 89 ? 3.670 -7.971 -17.312 1.00 88.25 89 ILE A O 1
ATOM 738 N N . GLU A 1 90 ? 5.248 -7.640 -18.872 1.00 88.19 90 GLU A N 1
ATOM 739 C CA . GLU A 1 90 ? 5.157 -8.991 -19.443 1.00 88.19 90 GLU A CA 1
ATOM 740 C C . GLU A 1 90 ? 5.501 -10.070 -18.401 1.00 88.19 90 GLU A C 1
ATOM 742 O O . GLU A 1 90 ? 4.819 -11.092 -18.274 1.00 88.19 90 GLU A O 1
ATOM 747 N N . SER A 1 91 ? 6.526 -9.826 -17.580 1.00 92.44 91 SER A N 1
ATOM 748 C CA . SER A 1 91 ? 6.910 -10.739 -16.500 1.00 92.44 91 SER A CA 1
ATOM 749 C C . SER A 1 91 ? 5.827 -10.845 -15.428 1.00 92.44 91 SER A C 1
ATOM 751 O O . SER A 1 91 ? 5.568 -11.945 -14.938 1.00 92.44 91 SER A O 1
ATOM 753 N N . LEU A 1 92 ? 5.152 -9.741 -15.089 1.00 89.12 92 LEU A N 1
ATOM 754 C CA . LEU A 1 92 ? 4.015 -9.741 -14.163 1.00 89.12 92 LEU A CA 1
ATOM 755 C C . LEU A 1 92 ? 2.817 -10.514 -14.724 1.00 89.12 92 LEU A C 1
ATOM 757 O O . LEU A 1 92 ? 2.169 -11.255 -13.983 1.00 89.12 92 LEU A O 1
ATOM 761 N N . ALA A 1 93 ? 2.543 -10.404 -16.025 1.00 86.44 93 ALA A N 1
ATOM 762 C CA . ALA A 1 93 ? 1.486 -11.173 -16.677 1.00 86.44 93 ALA A CA 1
ATOM 763 C C . ALA A 1 93 ? 1.762 -12.686 -16.601 1.00 86.44 93 ALA A C 1
ATOM 765 O O . ALA A 1 93 ? 0.890 -13.468 -16.207 1.00 86.44 93 ALA A O 1
ATOM 766 N N . ARG A 1 94 ? 3.002 -13.105 -16.884 1.00 89.38 94 ARG A N 1
ATOM 767 C CA . ARG A 1 94 ? 3.435 -14.507 -16.742 1.00 89.38 94 ARG A CA 1
ATOM 768 C C . ARG A 1 94 ? 3.427 -14.969 -15.288 1.00 89.38 94 ARG A C 1
ATOM 770 O O . ARG A 1 94 ? 3.024 -16.097 -15.005 1.00 89.38 94 ARG A O 1
ATOM 777 N N . LEU A 1 95 ? 3.838 -14.109 -14.358 1.00 88.25 95 LEU A N 1
ATOM 778 C CA . LEU A 1 95 ? 3.772 -14.390 -12.926 1.00 88.25 95 LEU A CA 1
ATOM 779 C C . LEU A 1 95 ? 2.327 -14.628 -12.485 1.00 88.25 95 LEU A C 1
ATOM 781 O O . LEU A 1 95 ? 2.069 -15.593 -11.773 1.00 88.25 95 LEU A O 1
ATOM 785 N N . ASN A 1 96 ? 1.379 -13.820 -12.963 1.00 87.81 96 ASN A N 1
ATOM 786 C CA . ASN A 1 96 ? -0.038 -14.013 -12.678 1.00 87.81 96 ASN A CA 1
ATOM 787 C C . ASN A 1 96 ? -0.521 -15.398 -13.120 1.00 87.81 96 ASN A C 1
ATOM 789 O O . ASN A 1 96 ? -1.139 -16.124 -12.346 1.00 87.81 96 ASN A O 1
ATOM 793 N N . GLN A 1 97 ? -0.200 -15.800 -14.353 1.00 86.25 97 GLN A N 1
ATOM 794 C CA . GLN A 1 97 ? -0.563 -17.126 -14.860 1.00 86.25 97 GLN A CA 1
ATOM 795 C C . GLN A 1 97 ? 0.020 -18.249 -13.992 1.00 86.25 97 GLN A C 1
ATOM 797 O O . GLN A 1 97 ? -0.689 -19.199 -13.661 1.00 86.25 97 GLN A O 1
ATOM 802 N N . LYS A 1 98 ? 1.280 -18.118 -13.563 1.00 89.94 98 LYS A N 1
ATOM 803 C CA . LYS A 1 98 ? 1.927 -19.093 -12.674 1.00 89.94 98 LYS A CA 1
ATOM 804 C C . LYS A 1 98 ? 1.275 -19.149 -11.293 1.00 89.94 98 LYS A C 1
ATOM 806 O O . LYS A 1 98 ? 0.968 -20.239 -10.822 1.00 89.94 98 LYS A O 1
ATOM 811 N N . LEU A 1 99 ? 1.010 -18.002 -10.666 1.00 88.19 99 LEU A N 1
ATOM 812 C CA . LEU A 1 99 ? 0.359 -17.937 -9.352 1.00 88.19 99 LEU A CA 1
ATOM 813 C C . LEU A 1 99 ? -1.041 -18.559 -9.383 1.00 88.19 99 LEU A C 1
ATOM 815 O O . LEU A 1 99 ? -1.410 -19.277 -8.454 1.00 88.19 99 LEU A O 1
ATOM 819 N N . LYS A 1 100 ? -1.779 -18.350 -10.477 1.00 86.31 100 LYS A N 1
ATOM 820 C CA . LYS A 1 100 ? -3.081 -18.979 -10.728 1.00 86.31 100 LYS A CA 1
ATOM 821 C C . LYS A 1 100 ? -2.988 -20.485 -10.894 1.00 86.31 100 LYS A C 1
ATOM 823 O O . LYS A 1 100 ? -3.732 -21.212 -10.243 1.00 86.31 100 LYS A O 1
ATOM 828 N N . ALA A 1 101 ? -2.059 -20.953 -11.726 1.00 91.88 101 ALA A N 1
ATOM 829 C CA . ALA A 1 101 ? -1.829 -22.380 -11.935 1.00 91.88 101 ALA A CA 1
ATOM 830 C C . ALA A 1 101 ? -1.447 -23.086 -10.622 1.00 91.88 101 ALA A C 1
ATOM 832 O O . ALA A 1 101 ? -1.923 -24.183 -10.345 1.00 91.88 101 ALA A O 1
ATOM 833 N N . MET A 1 102 ? -0.649 -22.420 -9.784 1.00 92.44 102 MET A N 1
ATOM 834 C CA . MET A 1 102 ? -0.240 -22.909 -8.465 1.00 92.44 102 MET A CA 1
ATOM 835 C C . MET A 1 102 ? -1.301 -22.707 -7.373 1.00 92.44 102 MET A C 1
ATOM 837 O O . MET A 1 102 ? -1.113 -23.200 -6.264 1.00 92.44 102 MET A O 1
ATOM 841 N N . LYS A 1 103 ? -2.389 -21.972 -7.651 1.00 88.62 103 LYS A N 1
ATOM 842 C CA . LYS A 1 103 ? -3.402 -21.551 -6.666 1.00 88.62 103 LYS A CA 1
ATOM 843 C C . LYS A 1 103 ? -2.778 -20.934 -5.406 1.00 88.62 103 LYS A C 1
ATOM 845 O O . LYS A 1 103 ? -3.193 -21.224 -4.283 1.00 88.62 103 LYS A O 1
ATOM 850 N N . SER A 1 104 ? -1.755 -20.101 -5.593 1.00 85.69 104 SER A N 1
ATOM 851 C CA . SER A 1 104 ? -1.090 -19.432 -4.476 1.00 85.69 104 SER A CA 1
ATOM 852 C C . SER A 1 104 ? -2.034 -18.433 -3.805 1.00 85.69 104 SER A C 1
ATOM 854 O O . SER A 1 104 ? -2.807 -17.746 -4.472 1.00 85.69 104 SER A O 1
ATOM 856 N N . LYS A 1 105 ? -1.942 -18.330 -2.476 1.00 86.38 105 LYS A N 1
ATOM 857 C CA . LYS A 1 105 ? -2.669 -17.326 -1.682 1.00 86.38 105 LYS A CA 1
ATOM 858 C C . LYS A 1 105 ? -1.981 -15.958 -1.688 1.00 86.38 105 LYS A C 1
ATOM 860 O O . LYS A 1 105 ? -2.556 -14.991 -1.201 1.00 86.38 105 LYS A O 1
ATOM 865 N N . THR A 1 106 ? -0.737 -15.890 -2.160 1.00 86.88 106 THR A N 1
ATOM 866 C CA . THR A 1 106 ? 0.057 -14.659 -2.160 1.00 86.88 106 THR A CA 1
ATOM 867 C C . THR A 1 106 ? -0.424 -13.719 -3.253 1.00 86.88 106 THR A C 1
ATOM 869 O O . THR A 1 106 ? -0.566 -14.123 -4.408 1.00 86.88 106 THR A O 1
ATOM 872 N N . THR A 1 107 ? -0.631 -12.458 -2.886 1.00 86.94 107 THR A N 1
ATOM 873 C CA . THR A 1 107 ? -1.038 -11.400 -3.816 1.00 86.94 107 THR A CA 1
ATOM 874 C C . THR A 1 107 ? 0.157 -10.512 -4.133 1.00 86.94 107 THR A C 1
ATOM 876 O O . THR A 1 107 ? 0.977 -10.229 -3.259 1.00 86.94 107 THR A O 1
ATOM 879 N N . VAL A 1 108 ? 0.280 -10.076 -5.386 1.00 88.12 108 VAL A N 1
ATOM 880 C CA . VAL A 1 108 ? 1.343 -9.153 -5.798 1.00 88.12 108 VAL A CA 1
ATOM 881 C C . VAL A 1 108 ? 0.713 -7.861 -6.290 1.00 88.12 108 VAL A C 1
ATOM 883 O O . VAL A 1 108 ? -0.096 -7.852 -7.218 1.00 88.12 108 VAL A O 1
ATOM 886 N N . VAL A 1 109 ? 1.117 -6.759 -5.666 1.00 87.56 109 VAL A N 1
ATOM 887 C CA . VAL A 1 109 ? 0.730 -5.404 -6.048 1.00 87.56 109 VAL A CA 1
ATOM 888 C C . VAL A 1 109 ? 1.966 -4.725 -6.623 1.00 87.56 109 VAL A C 1
ATOM 890 O O . VAL A 1 109 ? 2.943 -4.484 -5.911 1.00 87.56 109 VAL A O 1
ATOM 893 N N . ALA A 1 110 ? 1.942 -4.448 -7.925 1.00 88.19 110 ALA A N 1
ATOM 894 C CA . ALA A 1 110 ? 3.065 -3.839 -8.628 1.00 88.19 110 ALA A CA 1
ATOM 895 C C . ALA A 1 110 ? 2.806 -2.356 -8.914 1.00 88.19 110 ALA A C 1
ATOM 897 O O . ALA A 1 110 ? 1.771 -2.019 -9.482 1.00 88.19 110 ALA A O 1
ATOM 898 N N . PHE A 1 111 ? 3.750 -1.482 -8.562 1.00 87.06 111 PHE A N 1
ATOM 899 C CA . PHE A 1 111 ? 3.704 -0.040 -8.803 1.00 87.06 111 PHE A CA 1
ATOM 900 C C . PHE A 1 111 ? 4.629 0.366 -9.955 1.00 87.06 111 PHE A C 1
ATOM 902 O O . PHE A 1 111 ? 5.803 -0.001 -9.984 1.00 87.06 111 PHE A O 1
ATOM 909 N N . ILE A 1 112 ? 4.125 1.189 -10.873 1.00 86.75 112 ILE A N 1
ATOM 910 C CA . ILE A 1 112 ? 4.928 1.811 -11.936 1.00 86.75 112 ILE A CA 1
ATOM 911 C C . ILE A 1 112 ? 5.014 3.315 -11.681 1.00 86.75 112 ILE A C 1
ATOM 913 O O . ILE A 1 112 ? 4.058 4.043 -11.947 1.00 86.75 112 ILE A O 1
ATOM 917 N N . ILE A 1 113 ? 6.161 3.765 -11.169 1.00 87.00 113 ILE A N 1
ATOM 918 C CA . ILE A 1 113 ? 6.412 5.140 -10.726 1.00 87.00 113 ILE A CA 1
ATOM 919 C C . ILE A 1 113 ? 7.259 5.869 -11.764 1.00 87.00 113 ILE A C 1
ATOM 921 O O . ILE A 1 113 ? 8.482 5.976 -11.652 1.00 87.00 113 ILE A O 1
ATOM 925 N N . MET A 1 114 ? 6.596 6.360 -12.806 1.00 83.00 114 MET A N 1
ATOM 926 C CA . MET A 1 114 ? 7.248 7.095 -13.885 1.00 83.00 114 MET A CA 1
ATOM 927 C C . MET A 1 114 ? 6.426 8.325 -14.248 1.00 83.00 114 MET A C 1
ATOM 929 O O . MET A 1 114 ? 5.266 8.157 -14.619 1.00 83.00 114 MET A O 1
ATOM 933 N N . PRO A 1 115 ? 6.994 9.540 -14.146 1.00 78.75 115 PRO A N 1
ATOM 934 C CA . PRO A 1 115 ? 6.263 10.757 -14.449 1.00 78.75 115 PRO A CA 1
ATOM 935 C C . PRO A 1 115 ? 6.030 10.856 -15.957 1.00 78.75 115 PRO A C 1
ATOM 937 O O . PRO A 1 115 ? 6.991 10.856 -16.726 1.00 78.75 115 PRO A O 1
ATOM 940 N N . ALA A 1 116 ? 4.775 10.991 -16.379 1.00 77.12 116 ALA A N 1
ATOM 941 C CA . ALA A 1 116 ? 4.440 11.379 -17.750 1.00 77.12 116 ALA A CA 1
ATOM 942 C C . ALA A 1 116 ? 3.483 12.580 -17.775 1.00 77.12 116 ALA A C 1
ATOM 944 O O . ALA A 1 116 ? 3.074 13.092 -16.730 1.00 77.12 116 ALA A O 1
ATOM 945 N N . ALA A 1 117 ? 3.151 13.060 -18.974 1.00 73.31 117 ALA A N 1
ATOM 946 C CA . ALA A 1 117 ? 2.203 14.155 -19.148 1.00 73.31 117 ALA A CA 1
ATOM 947 C C . ALA A 1 117 ? 0.800 13.714 -18.699 1.00 73.31 117 ALA A C 1
ATOM 949 O O . ALA A 1 117 ? 0.255 12.741 -19.217 1.00 73.31 117 ALA A O 1
ATOM 950 N N . THR A 1 118 ? 0.232 14.405 -17.708 1.00 65.31 118 THR A N 1
ATOM 951 C CA . THR A 1 118 ? -1.030 14.013 -17.065 1.00 65.31 118 THR A CA 1
ATOM 952 C C . THR A 1 118 ? -1.924 15.215 -16.792 1.00 65.31 118 THR A C 1
ATOM 954 O O . THR A 1 118 ? -1.453 16.341 -16.632 1.00 65.31 118 THR A O 1
ATOM 957 N N . HIS A 1 119 ? -3.230 14.957 -16.708 1.00 58.12 119 HIS A N 1
ATOM 958 C CA . HIS A 1 119 ? -4.232 15.925 -16.275 1.00 58.12 119 HIS A CA 1
ATOM 959 C C . HIS A 1 119 ? -4.740 15.545 -14.881 1.00 58.12 119 HIS A C 1
ATOM 961 O O . HIS A 1 119 ? -5.705 14.800 -14.778 1.00 58.12 119 HIS A O 1
ATOM 967 N N . SER A 1 120 ? -4.103 16.067 -13.826 1.00 71.94 120 SER A N 1
ATOM 968 C CA . SER A 1 120 ? -4.533 15.940 -12.418 1.00 71.94 120 SER A CA 1
ATOM 969 C C . SER A 1 120 ? -4.921 14.511 -11.960 1.00 71.94 120 SER A C 1
ATOM 971 O O . SER A 1 120 ? -4.672 13.510 -12.627 1.00 71.94 120 SER A O 1
ATOM 973 N N . TYR A 1 121 ? -5.456 14.390 -10.744 1.00 67.31 121 TYR A N 1
ATOM 974 C CA . TYR A 1 121 ? -5.897 13.122 -10.153 1.00 67.31 121 TYR A CA 1
ATOM 975 C C . TYR A 1 121 ? -7.244 12.699 -10.759 1.00 67.31 121 TYR A C 1
ATOM 977 O O . TYR A 1 121 ? -8.121 13.546 -10.953 1.00 67.31 121 TYR A O 1
ATOM 985 N N . THR A 1 122 ? -7.464 11.398 -10.987 1.00 73.94 122 THR A N 1
ATOM 986 C CA . THR A 1 122 ? -8.803 10.922 -11.366 1.00 73.94 122 THR A CA 1
ATOM 987 C C . THR A 1 122 ? -9.772 11.088 -10.193 1.00 73.94 122 THR A C 1
ATOM 989 O O . THR A 1 122 ? -9.428 10.879 -9.025 1.00 73.94 122 THR A O 1
ATOM 992 N N . ILE A 1 123 ? -11.017 11.459 -10.499 1.00 76.00 123 ILE A N 1
ATOM 993 C CA . ILE A 1 123 ? -12.062 11.655 -9.482 1.00 76.00 123 ILE A CA 1
ATOM 994 C C . ILE A 1 123 ? -12.309 10.348 -8.711 1.00 76.00 123 ILE A C 1
ATOM 996 O O . ILE A 1 123 ? -12.546 10.373 -7.505 1.00 76.00 123 ILE A O 1
ATOM 1000 N N . GLU A 1 124 ? -12.199 9.200 -9.385 1.00 74.62 124 GLU A N 1
ATOM 1001 C CA . GLU A 1 124 ? -12.359 7.872 -8.784 1.00 74.62 124 GLU A CA 1
ATOM 1002 C C . GLU A 1 124 ? -11.276 7.572 -7.742 1.00 74.62 124 GLU A C 1
ATOM 1004 O O . GLU A 1 124 ? -11.603 7.158 -6.627 1.00 74.62 124 GLU A O 1
ATOM 1009 N N . ALA A 1 125 ? -10.008 7.871 -8.051 1.00 74.94 125 ALA A N 1
ATOM 1010 C CA . ALA A 1 125 ? -8.900 7.720 -7.112 1.00 74.94 125 ALA A CA 1
ATOM 1011 C C . ALA A 1 125 ? -9.116 8.561 -5.848 1.00 74.94 125 ALA A C 1
ATOM 1013 O O . ALA A 1 125 ? -8.970 8.067 -4.728 1.00 74.94 125 ALA A O 1
ATOM 1014 N N . LEU A 1 126 ? -9.495 9.831 -6.024 1.00 80.75 126 LEU A N 1
ATOM 1015 C CA . LEU A 1 126 ? -9.757 10.751 -4.915 1.00 80.75 126 LEU A CA 1
ATOM 1016 C C . LEU A 1 126 ? -10.946 10.292 -4.066 1.00 80.75 126 LEU A C 1
ATOM 1018 O O . LEU A 1 126 ? -10.896 10.348 -2.835 1.00 80.75 126 LEU A O 1
ATOM 1022 N N . LYS A 1 127 ? -12.006 9.801 -4.715 1.00 83.19 127 LYS A N 1
ATOM 1023 C CA . LYS A 1 127 ? -13.208 9.304 -4.047 1.00 83.19 127 LYS A CA 1
ATOM 1024 C C . LYS A 1 127 ? -12.911 8.072 -3.193 1.00 83.19 127 LYS A C 1
ATOM 1026 O O . LYS A 1 127 ? -13.317 8.056 -2.033 1.00 83.19 127 LYS A O 1
ATOM 1031 N N . GLY A 1 128 ? -12.175 7.087 -3.715 1.00 80.69 128 GLY A N 1
ATOM 1032 C CA . GLY A 1 128 ? -11.812 5.873 -2.970 1.00 80.69 128 GLY A CA 1
ATOM 1033 C C . GLY A 1 128 ? -11.044 6.185 -1.682 1.00 80.69 128 GLY A C 1
ATOM 1034 O O . GLY A 1 128 ? -11.422 5.742 -0.595 1.00 80.69 128 GLY A O 1
ATOM 1035 N N . HIS A 1 129 ? -10.042 7.065 -1.774 1.00 84.38 129 HIS A N 1
ATOM 1036 C CA . HIS A 1 129 ? -9.276 7.518 -0.610 1.00 84.38 129 HIS A CA 1
ATOM 1037 C C . HIS A 1 129 ? -10.129 8.306 0.389 1.00 84.38 129 HIS A C 1
ATOM 1039 O O . HIS A 1 129 ? -10.002 8.105 1.597 1.00 84.38 129 HIS A O 1
ATOM 1045 N N . SER A 1 130 ? -11.015 9.182 -0.095 1.00 87.50 130 SER A N 1
ATOM 1046 C CA . SER A 1 130 ? -11.911 9.956 0.768 1.00 87.50 130 SER A CA 1
ATOM 1047 C C . SER A 1 130 ? -12.849 9.049 1.567 1.00 87.50 130 SER A C 1
ATOM 1049 O O . SER A 1 130 ? -12.967 9.210 2.782 1.00 87.50 130 SER A O 1
ATOM 1051 N N . ILE A 1 131 ? -13.465 8.050 0.924 1.00 86.38 131 ILE A N 1
ATOM 1052 C CA . ILE A 1 131 ? -14.394 7.143 1.608 1.00 86.38 131 ILE A CA 1
ATOM 1053 C C . ILE A 1 131 ? -13.650 6.248 2.609 1.00 86.38 131 ILE A C 1
ATOM 1055 O O . ILE A 1 131 ? -14.106 6.095 3.744 1.00 86.38 131 ILE A O 1
ATOM 1059 N N . ALA A 1 132 ? -12.489 5.702 2.234 1.00 85.50 132 ALA A N 1
ATOM 1060 C CA . ALA A 1 132 ? -11.672 4.897 3.142 1.00 85.50 132 ALA A CA 1
ATOM 1061 C C . ALA A 1 132 ? -11.221 5.700 4.374 1.00 85.50 132 ALA A C 1
ATOM 1063 O O . ALA A 1 132 ? -11.293 5.205 5.501 1.00 85.50 132 ALA A O 1
ATOM 1064 N N . LYS A 1 133 ? -10.830 6.967 4.179 1.00 89.38 133 LYS A N 1
ATOM 1065 C CA . LYS A 1 133 ? -10.491 7.878 5.275 1.00 89.38 133 LYS A CA 1
ATOM 1066 C C . LYS A 1 133 ? -11.693 8.137 6.186 1.00 89.38 133 LYS A C 1
ATOM 1068 O O . LYS A 1 133 ? -11.580 7.958 7.391 1.00 89.38 133 LYS A O 1
ATOM 1073 N N . GLN A 1 134 ? -12.858 8.467 5.624 1.00 89.44 134 GLN A N 1
ATOM 1074 C CA . GLN A 1 134 ? -14.078 8.696 6.409 1.00 89.44 134 GLN A CA 1
ATOM 1075 C C . GLN A 1 134 ? -14.481 7.481 7.250 1.00 89.44 134 GLN A C 1
ATOM 1077 O O . GLN A 1 134 ? -14.929 7.640 8.387 1.00 89.44 134 GLN A O 1
ATOM 1082 N N . LEU A 1 135 ? -14.342 6.269 6.703 1.00 88.94 135 LEU A N 1
ATOM 1083 C CA . LEU A 1 135 ? -14.583 5.037 7.450 1.00 88.94 135 LEU A CA 1
ATOM 1084 C C . LEU A 1 135 ? -13.626 4.936 8.643 1.00 88.94 135 LEU A C 1
ATOM 1086 O O . LEU A 1 135 ? -14.073 4.690 9.760 1.00 88.94 135 LEU A O 1
ATOM 1090 N N . ARG A 1 136 ? -12.328 5.158 8.416 1.00 89.44 136 ARG A N 1
ATOM 1091 C CA . ARG A 1 136 ? -11.300 5.098 9.461 1.00 89.44 136 ARG A CA 1
ATOM 1092 C C . ARG A 1 136 ? -11.528 6.134 10.562 1.00 89.44 136 ARG A C 1
ATOM 1094 O O . ARG A 1 136 ? -11.441 5.792 11.740 1.00 89.44 136 ARG A O 1
ATOM 1101 N N . ASP A 1 137 ? -11.864 7.363 10.187 1.00 92.31 137 ASP A N 1
ATOM 1102 C CA . ASP A 1 137 ? -12.167 8.439 11.132 1.00 92.31 137 ASP A CA 1
ATOM 1103 C C . ASP A 1 137 ? -13.390 8.069 11.992 1.00 92.31 137 ASP A C 1
ATOM 1105 O O . ASP A 1 137 ? -13.338 8.153 13.217 1.00 92.31 137 ASP A O 1
ATOM 1109 N N . THR A 1 138 ? -14.446 7.532 11.365 1.00 91.75 138 THR A N 1
ATOM 1110 C CA . THR A 1 138 ? -15.656 7.053 12.062 1.00 91.75 138 THR A CA 1
ATOM 1111 C C . THR A 1 138 ? -15.336 5.921 13.048 1.00 91.75 138 THR A C 1
ATOM 1113 O O . THR A 1 138 ? -15.819 5.917 14.177 1.00 91.75 138 THR A O 1
ATOM 1116 N N . VAL A 1 139 ? -14.513 4.947 12.643 1.00 92.62 139 VAL A N 1
ATOM 1117 C CA . VAL A 1 139 ? -14.093 3.838 13.519 1.00 92.62 139 VAL A CA 1
ATOM 1118 C C . VAL A 1 139 ? -13.275 4.353 14.701 1.00 92.62 139 VAL A C 1
ATOM 1120 O O . VAL A 1 139 ? -13.467 3.883 15.817 1.00 92.62 139 VAL A O 1
ATOM 1123 N N . THR A 1 140 ? -12.409 5.340 14.478 1.00 94.38 140 THR A N 1
ATOM 1124 C CA . THR A 1 140 ? -11.586 5.945 15.536 1.00 94.38 140 THR A CA 1
ATOM 1125 C C . THR A 1 140 ? -12.458 6.688 16.551 1.00 94.38 140 THR A C 1
ATOM 1127 O O . THR A 1 140 ? -12.253 6.569 17.757 1.00 94.38 140 THR A O 1
ATOM 1130 N N . GLU A 1 141 ? -13.482 7.403 16.082 1.00 93.31 141 GLU A N 1
ATOM 1131 C CA . GLU A 1 141 ? -14.468 8.048 16.951 1.00 93.31 141 GLU A CA 1
ATOM 1132 C C . GLU A 1 141 ? -15.228 7.024 17.808 1.00 93.31 141 GLU A C 1
ATOM 1134 O O . GLU A 1 141 ? -15.328 7.185 19.026 1.00 93.31 141 GLU A O 1
ATOM 1139 N N . ILE A 1 142 ? -15.710 5.937 17.198 1.00 93.12 142 ILE A N 1
ATOM 1140 C CA . ILE A 1 142 ? -16.403 4.855 17.912 1.00 93.12 142 ILE A CA 1
ATOM 1141 C C . ILE A 1 142 ? -15.465 4.174 18.914 1.00 93.12 142 ILE A C 1
ATOM 1143 O O . ILE A 1 142 ? -15.873 3.915 20.043 1.00 93.12 142 ILE A O 1
ATOM 1147 N N . GLN A 1 143 ? -14.203 3.931 18.548 1.00 94.12 143 GLN A N 1
ATOM 1148 C CA . GLN A 1 143 ? -13.198 3.366 19.449 1.00 94.12 143 GLN A CA 1
ATOM 1149 C C . GLN A 1 143 ? -12.997 4.249 20.686 1.00 94.12 143 GLN A C 1
ATOM 1151 O O . GLN A 1 143 ? -12.971 3.729 21.798 1.00 94.12 143 GLN A O 1
ATOM 1156 N N . ASN A 1 144 ? -12.920 5.572 20.516 1.00 94.12 144 ASN A N 1
ATOM 1157 C CA . ASN A 1 144 ? -12.798 6.505 21.638 1.00 94.12 144 ASN A CA 1
ATOM 1158 C C . ASN A 1 144 ? -14.050 6.488 22.533 1.00 94.12 144 ASN A C 1
ATOM 1160 O O . ASN A 1 144 ? -13.932 6.470 23.757 1.00 94.12 144 ASN A O 1
ATOM 1164 N N . ARG A 1 145 ? -15.256 6.429 21.946 1.00 91.62 145 ARG A N 1
ATOM 1165 C CA . ARG A 1 145 ? -16.519 6.304 22.701 1.00 91.62 145 ARG A CA 1
ATOM 1166 C C . ARG A 1 145 ? -16.582 4.999 23.498 1.00 91.62 145 ARG A C 1
ATOM 1168 O O . ARG A 1 145 ? -16.947 5.023 24.672 1.00 91.62 145 ARG A O 1
ATOM 1175 N N . ILE A 1 146 ? -16.210 3.878 22.876 1.00 91.75 146 ILE A N 1
ATOM 1176 C CA . ILE A 1 146 ? -16.125 2.566 23.532 1.00 91.75 146 ILE A CA 1
ATOM 1177 C C . ILE A 1 146 ? -15.095 2.612 24.662 1.00 91.75 146 ILE A C 1
ATOM 1179 O O . ILE A 1 146 ? -15.396 2.161 25.761 1.00 91.75 146 ILE A O 1
ATOM 1183 N N . GLY A 1 147 ? -13.917 3.194 24.419 1.00 91.50 147 GLY A N 1
ATOM 1184 C CA . GLY A 1 147 ? -12.863 3.342 25.422 1.00 91.50 147 GLY A CA 1
ATOM 1185 C C . GLY A 1 147 ? -13.325 4.129 26.649 1.00 91.50 147 GLY A C 1
ATOM 1186 O O . GLY A 1 147 ? -13.096 3.690 27.772 1.00 91.50 147 GLY A O 1
ATOM 1187 N N . ASN A 1 148 ? -14.051 5.232 26.447 1.00 91.00 148 ASN A N 1
ATOM 1188 C CA . ASN A 1 148 ? -14.613 6.023 27.544 1.00 91.00 148 ASN A CA 1
ATOM 1189 C C . ASN A 1 148 ? -15.663 5.240 28.346 1.00 91.00 148 ASN A C 1
ATOM 1191 O O . ASN A 1 148 ? -15.592 5.220 29.571 1.00 91.00 148 ASN A O 1
ATOM 1195 N N . ARG A 1 149 ? -16.598 4.550 27.673 1.00 87.75 149 ARG A N 1
ATOM 1196 C CA . ARG A 1 149 ? -17.612 3.709 28.340 1.00 87.75 149 ARG A CA 1
ATOM 1197 C C . ARG A 1 149 ? -16.968 2.576 29.133 1.00 87.75 149 ARG A C 1
ATOM 1199 O O . ARG A 1 149 ? -17.322 2.354 30.284 1.00 87.75 149 ARG A O 1
ATOM 1206 N N . LEU A 1 150 ? -16.006 1.885 28.526 1.00 89.00 150 LEU A N 1
ATOM 1207 C CA . LEU A 1 150 ? -15.278 0.790 29.159 1.00 89.00 150 LEU A CA 1
ATOM 1208 C C . LEU A 1 150 ? -14.518 1.282 30.398 1.00 89.00 150 LEU A C 1
ATOM 1210 O O . LEU A 1 150 ? -14.589 0.650 31.449 1.00 89.00 150 LEU A O 1
ATOM 1214 N N . SER A 1 151 ? -13.840 2.428 30.290 1.00 87.75 151 SER A N 1
ATOM 1215 C CA . SER A 1 151 ? -13.132 3.069 31.403 1.00 87.75 151 SER A CA 1
ATOM 1216 C C . SER A 1 151 ? -14.083 3.436 32.545 1.00 87.75 151 SER A C 1
ATOM 1218 O O . SER A 1 151 ? -13.825 3.121 33.700 1.00 87.75 151 SER A O 1
ATOM 1220 N N . GLU A 1 152 ? -15.236 4.028 32.235 1.00 87.12 152 GLU A N 1
ATOM 1221 C CA . GLU A 1 152 ? -16.214 4.419 33.250 1.00 87.12 152 GLU A CA 1
ATOM 1222 C C . GLU A 1 152 ? -16.864 3.213 33.946 1.00 87.12 152 GLU A C 1
ATOM 1224 O O . GLU A 1 152 ? -17.027 3.216 35.165 1.00 87.12 152 GLU A O 1
ATOM 1229 N N . MET A 1 153 ? -17.209 2.165 33.195 1.00 83.75 153 MET A N 1
ATOM 1230 C CA . MET A 1 153 ? -17.796 0.941 33.751 1.00 83.75 153 MET A CA 1
ATOM 1231 C C . MET A 1 153 ? -16.805 0.194 34.647 1.00 83.75 153 MET A C 1
ATOM 1233 O O . MET A 1 153 ? -17.176 -0.244 35.732 1.00 83.75 153 MET A O 1
ATOM 1237 N N . THR A 1 154 ? -15.543 0.093 34.225 1.00 84.69 154 THR A N 1
ATOM 1238 C CA . THR A 1 154 ? -14.486 -0.553 35.020 1.00 84.69 154 THR A CA 1
ATOM 1239 C C . THR A 1 154 ? -14.106 0.275 36.248 1.00 84.69 154 THR A C 1
ATOM 1241 O O . THR A 1 154 ? -13.905 -0.289 37.318 1.00 84.69 154 THR A O 1
ATOM 1244 N N . ALA A 1 155 ? -14.094 1.608 36.152 1.00 84.94 155 ALA A N 1
ATOM 1245 C CA . ALA A 1 155 ? -13.850 2.487 37.298 1.00 84.94 155 ALA A CA 1
ATOM 1246 C C . ALA A 1 155 ? -14.955 2.416 38.369 1.00 84.94 155 ALA A C 1
ATOM 1248 O O . ALA A 1 155 ? -14.691 2.668 39.542 1.00 84.94 155 ALA A O 1
ATOM 1249 N N . ARG A 1 156 ? -16.191 2.073 37.982 1.00 83.06 156 ARG A N 1
ATOM 1250 C CA . ARG A 1 156 ? -17.341 1.899 38.891 1.00 83.06 156 ARG A CA 1
ATOM 1251 C C . ARG A 1 156 ? -17.449 0.486 39.477 1.00 83.06 156 ARG A C 1
ATOM 1253 O O . ARG A 1 156 ? -18.421 0.194 40.176 1.00 83.06 156 ARG A O 1
ATOM 1260 N N . TYR A 1 157 ? -16.487 -0.388 39.188 1.00 79.56 157 TYR A N 1
ATOM 1261 C CA . TYR A 1 157 ? -16.493 -1.761 39.670 1.00 79.56 157 TYR A CA 1
ATOM 1262 C C . TYR A 1 157 ? -16.481 -1.809 41.203 1.00 79.56 157 TYR A C 1
ATOM 1264 O O . TYR A 1 157 ? -15.614 -1.238 41.861 1.00 79.56 157 TYR A O 1
ATOM 1272 N N . THR A 1 158 ? -17.468 -2.500 41.769 1.00 74.19 158 THR A N 1
ATOM 1273 C CA . THR A 1 158 ? -17.731 -2.573 43.215 1.00 74.19 158 THR A CA 1
ATOM 1274 C C . THR A 1 158 ? -17.295 -3.901 43.843 1.00 74.19 158 THR A C 1
ATOM 1276 O O . THR A 1 158 ? -17.508 -4.105 45.034 1.00 74.19 158 THR A O 1
ATOM 1279 N N . GLY A 1 159 ? -16.629 -4.782 43.083 1.00 70.44 159 GLY A N 1
ATOM 1280 C CA . GLY A 1 159 ? -16.094 -6.053 43.593 1.00 70.44 159 GLY A CA 1
ATOM 1281 C C . GLY A 1 159 ? -17.003 -7.272 43.409 1.00 70.44 159 GLY A C 1
ATOM 1282 O O . GLY A 1 159 ? -16.715 -8.326 43.973 1.00 70.44 159 GLY A O 1
ATOM 1283 N N . GLU A 1 160 ? -18.096 -7.158 42.649 1.00 71.56 160 GLU A N 1
ATOM 1284 C CA . GLU A 1 160 ? -19.000 -8.282 42.384 1.00 71.56 160 GLU A CA 1
ATOM 1285 C C . GLU A 1 160 ? -18.415 -9.259 41.349 1.00 71.56 160 GLU A C 1
ATOM 1287 O O . GLU A 1 160 ? -18.230 -8.930 40.172 1.00 71.56 160 GLU A O 1
ATOM 1292 N N . ILE A 1 161 ? -18.177 -10.497 41.792 1.00 58.50 161 ILE A N 1
ATOM 1293 C CA . ILE A 1 161 ? -17.626 -11.598 40.991 1.00 58.50 161 ILE A CA 1
ATOM 1294 C C . ILE A 1 161 ? -18.510 -11.832 39.756 1.00 58.50 161 ILE A C 1
ATOM 1296 O O . ILE A 1 161 ? -19.687 -12.167 39.875 1.00 58.50 161 ILE A O 1
ATOM 1300 N N . GLY A 1 162 ? -17.929 -11.668 38.564 1.00 67.31 162 GLY A N 1
ATOM 1301 C CA . GLY A 1 162 ? -18.618 -11.837 37.276 1.00 67.31 162 GLY A CA 1
ATOM 1302 C C . GLY A 1 162 ? -19.013 -10.535 36.567 1.00 67.31 162 GLY A C 1
ATOM 1303 O O . GLY A 1 162 ? -19.398 -10.595 35.403 1.00 67.31 162 GLY A O 1
ATOM 1304 N N . THR A 1 163 ? -18.856 -9.369 37.209 1.00 70.94 163 THR A N 1
ATOM 1305 C CA . THR A 1 163 ? -19.062 -8.042 36.578 1.00 70.94 163 THR A CA 1
ATOM 1306 C C . THR A 1 163 ? -17.759 -7.330 36.193 1.00 70.94 163 THR A C 1
ATOM 1308 O O . THR A 1 163 ? -17.778 -6.197 35.718 1.00 70.94 163 THR A O 1
ATOM 1311 N N . GLU A 1 164 ? -16.620 -8.011 36.355 1.00 71.69 164 GLU A N 1
ATOM 1312 C CA . GLU A 1 164 ? -15.271 -7.496 36.066 1.00 71.69 164 GLU A CA 1
ATOM 1313 C C . GLU A 1 164 ? -15.087 -7.075 34.604 1.00 71.69 164 GLU A C 1
ATOM 1315 O O . GLU A 1 164 ? -14.359 -6.129 34.303 1.00 71.69 164 GLU A O 1
ATOM 1320 N N . VAL A 1 165 ? -15.758 -7.775 33.686 1.00 77.25 165 VAL A N 1
ATOM 1321 C CA . VAL A 1 165 ? -15.695 -7.511 32.250 1.00 77.25 165 VAL A CA 1
ATOM 1322 C C . VAL A 1 165 ? -17.080 -7.089 31.767 1.00 77.25 165 VAL A C 1
ATOM 1324 O O . VAL A 1 165 ? -18.008 -7.900 31.803 1.00 77.25 165 VAL A O 1
ATOM 1327 N N . PRO A 1 166 ? -17.240 -5.842 31.289 1.00 78.56 166 PRO A N 1
ATOM 1328 C CA . PRO A 1 166 ? -18.482 -5.390 30.680 1.00 78.56 166 PRO A CA 1
ATOM 1329 C C . PRO A 1 166 ? -18.898 -6.266 29.500 1.00 78.56 166 PRO A C 1
ATOM 1331 O O . PRO A 1 166 ? -18.068 -6.636 28.667 1.00 78.56 166 PRO A O 1
ATOM 1334 N N . ASP A 1 167 ? -20.196 -6.551 29.398 1.00 83.06 167 ASP A N 1
ATOM 1335 C CA . ASP A 1 167 ? -20.732 -7.332 28.287 1.00 83.06 167 ASP A CA 1
ATOM 1336 C C . ASP A 1 167 ? -20.445 -6.634 26.938 1.00 83.06 167 ASP A C 1
ATOM 1338 O O . ASP A 1 167 ? -20.841 -5.472 26.755 1.00 83.06 167 ASP A O 1
ATOM 1342 N N . PRO A 1 168 ? -19.809 -7.310 25.957 1.00 80.19 168 PRO A N 1
ATOM 1343 C CA . PRO A 1 168 ? -19.446 -6.711 24.672 1.00 80.19 168 PRO A CA 1
ATOM 1344 C C . PRO A 1 168 ? -20.619 -6.088 23.909 1.00 80.19 168 PRO A C 1
ATOM 1346 O O . PRO A 1 168 ? -20.424 -5.157 23.123 1.00 80.19 168 PRO A O 1
ATOM 1349 N N . SER A 1 169 ? -21.846 -6.575 24.126 1.00 82.19 169 SER A N 1
ATOM 1350 C CA . SER A 1 169 ? -23.028 -6.057 23.435 1.00 82.19 169 SER A CA 1
ATOM 1351 C C . SER A 1 169 ? -23.413 -4.639 23.882 1.00 82.19 169 SER A C 1
ATOM 1353 O O . SER A 1 169 ? -23.959 -3.877 23.076 1.00 82.19 169 SER A O 1
ATOM 1355 N N . THR A 1 170 ? -23.060 -4.264 25.117 1.00 82.50 170 THR A N 1
ATOM 1356 C CA . THR A 1 170 ? -23.361 -2.958 25.731 1.00 82.50 170 THR A CA 1
ATOM 1357 C C . THR A 1 170 ? -22.396 -1.849 25.307 1.00 82.50 170 THR A C 1
ATOM 1359 O O . THR A 1 170 ? -22.747 -0.670 25.344 1.00 82.50 170 THR A O 1
ATOM 1362 N N . LEU A 1 171 ? -21.197 -2.209 24.837 1.00 84.12 171 LEU A N 1
ATOM 1363 C CA . LEU A 1 171 ? -20.167 -1.249 24.431 1.00 84.12 171 LEU A CA 1
ATOM 1364 C C . LEU A 1 171 ? -20.554 -0.481 23.153 1.00 84.12 171 LEU A C 1
ATOM 1366 O O . LEU A 1 171 ? -20.244 0.707 23.011 1.00 84.12 171 LEU A O 1
ATOM 1370 N N . LEU A 1 172 ? -21.269 -1.142 22.236 1.00 87.69 172 LEU A N 1
ATOM 1371 C CA . LEU A 1 172 ? -21.638 -0.623 20.916 1.00 87.69 172 LEU A CA 1
ATOM 1372 C C . LEU A 1 172 ? -23.099 -0.145 20.886 1.00 87.69 172 LEU A C 1
ATOM 1374 O O . LEU A 1 172 ? -24.030 -0.953 20.803 1.00 87.69 172 LEU A O 1
ATOM 1378 N N . SER A 1 173 ? -23.293 1.180 20.876 1.00 88.62 173 SER A N 1
ATOM 1379 C CA . SER A 1 173 ? -24.623 1.802 20.796 1.00 88.62 173 SER A CA 1
ATOM 1380 C C . SER A 1 173 ? -25.325 1.475 19.473 1.00 88.62 173 SER A C 1
ATOM 1382 O O . SER A 1 173 ? -24.694 1.215 18.443 1.00 88.62 173 SER A O 1
ATOM 1384 N N . SER A 1 174 ? -26.657 1.527 19.477 1.00 89.25 174 SER A N 1
ATOM 1385 C CA . SER A 1 174 ? -27.477 1.450 18.264 1.00 89.25 174 SER A CA 1
ATOM 1386 C C . SER A 1 174 ? -27.126 2.555 17.259 1.00 89.25 174 SER A C 1
ATOM 1388 O O . SER A 1 174 ? -27.084 2.286 16.059 1.00 89.25 174 SER A O 1
ATOM 1390 N N . GLU A 1 175 ? -26.796 3.757 17.734 1.00 89.75 175 GLU A N 1
ATOM 1391 C CA . GLU A 1 175 ? -26.350 4.877 16.897 1.00 89.75 175 GLU A CA 1
ATOM 1392 C C . GLU A 1 175 ? -25.029 4.556 16.177 1.00 89.75 175 GLU A C 1
ATOM 1394 O O . GLU A 1 175 ? -24.939 4.686 14.953 1.00 89.75 175 GLU A O 1
ATOM 1399 N N . ASP A 1 176 ? -24.040 4.040 16.916 1.00 90.00 176 ASP A N 1
ATOM 1400 C CA . ASP A 1 176 ? -22.727 3.656 16.382 1.00 90.00 176 ASP A CA 1
ATOM 1401 C C . ASP A 1 176 ? -22.883 2.553 15.309 1.00 90.00 176 ASP A C 1
ATOM 1403 O O . ASP A 1 176 ? -22.259 2.599 14.243 1.00 90.00 176 ASP A O 1
ATOM 1407 N N . LYS A 1 177 ? -23.800 1.595 15.531 1.00 90.12 177 LYS A N 1
ATOM 1408 C CA . LYS A 1 177 ? -24.152 0.545 14.554 1.00 90.12 177 LYS A CA 1
ATOM 1409 C C . LYS A 1 177 ? -24.771 1.121 13.274 1.00 90.12 177 LYS A C 1
ATOM 1411 O O . LYS A 1 177 ? -24.453 0.647 12.182 1.00 90.12 177 LYS A O 1
ATOM 1416 N N . ILE A 1 178 ? -25.657 2.114 13.376 1.00 91.81 178 ILE A N 1
ATOM 1417 C CA . ILE A 1 178 ? -26.282 2.767 12.211 1.00 91.81 178 ILE A CA 1
ATOM 1418 C C . ILE A 1 178 ? -25.234 3.544 11.411 1.00 91.81 178 ILE A C 1
ATOM 1420 O O . ILE A 1 178 ? -25.191 3.438 10.181 1.00 91.81 178 ILE A O 1
ATOM 1424 N N . LEU A 1 179 ? -24.357 4.278 12.099 1.00 89.00 179 LEU A N 1
ATOM 1425 C CA . LEU A 1 179 ? -23.289 5.049 11.474 1.00 89.00 179 LEU A CA 1
ATOM 1426 C C . LEU A 1 179 ? -22.322 4.138 10.702 1.00 89.00 179 LEU A C 1
ATOM 1428 O O . LEU A 1 179 ? -22.043 4.398 9.529 1.00 89.00 179 LEU A O 1
ATOM 1432 N N . LEU A 1 180 ? -21.900 3.020 11.305 1.00 89.31 180 LEU A N 1
ATOM 1433 C CA . LEU A 1 180 ? -21.082 2.003 10.636 1.00 89.31 180 LEU A CA 1
ATOM 1434 C C . LEU A 1 180 ? -21.782 1.421 9.408 1.00 89.31 180 LEU A C 1
ATOM 1436 O O . LEU A 1 180 ? -21.189 1.386 8.330 1.00 89.31 180 LEU A O 1
ATOM 1440 N N . LYS A 1 181 ? -23.055 1.022 9.523 1.00 89.62 181 LYS A N 1
ATOM 1441 C CA . LYS A 1 181 ? -23.831 0.499 8.385 1.00 89.62 181 LYS A CA 1
ATOM 1442 C C . LYS A 1 181 ? -23.902 1.500 7.232 1.00 89.62 181 LYS A C 1
ATOM 1444 O O . LYS A 1 181 ? -23.729 1.106 6.080 1.00 89.62 181 LYS A O 1
ATOM 1449 N N . ARG A 1 182 ? -24.098 2.790 7.525 1.00 87.50 182 ARG A N 1
ATOM 1450 C CA . ARG A 1 182 ? -24.120 3.859 6.514 1.00 87.50 182 ARG A CA 1
ATOM 1451 C C . ARG A 1 182 ? -22.778 3.978 5.789 1.00 87.50 182 ARG A C 1
ATOM 1453 O O . ARG A 1 182 ? -22.763 4.107 4.567 1.00 87.50 182 ARG A O 1
ATOM 1460 N N . ARG A 1 183 ? -21.660 3.905 6.521 1.00 85.81 183 ARG A N 1
ATOM 1461 C CA . ARG A 1 183 ? -20.312 3.951 5.930 1.00 85.81 183 ARG A CA 1
ATOM 1462 C C . ARG A 1 183 ? -20.002 2.704 5.108 1.00 85.81 183 ARG A C 1
ATOM 1464 O O . ARG A 1 183 ? -19.504 2.841 4.002 1.00 85.81 183 ARG A O 1
ATOM 1471 N N . VAL A 1 184 ? -20.368 1.516 5.587 1.00 85.50 184 VAL A N 1
ATOM 1472 C CA . VAL A 1 184 ? -20.187 0.255 4.848 1.00 85.50 184 VAL A CA 1
ATOM 1473 C C . VAL A 1 184 ? -21.031 0.219 3.577 1.00 85.50 184 VAL A C 1
ATOM 1475 O O . VAL A 1 184 ? -20.568 -0.244 2.541 1.00 85.50 184 VAL A O 1
ATOM 1478 N N . PHE A 1 185 ? -22.254 0.747 3.608 1.00 83.44 185 PHE A N 1
ATOM 1479 C CA . PHE A 1 185 ? -23.070 0.842 2.399 1.00 83.44 185 PHE A CA 1
ATOM 1480 C C . PHE A 1 185 ? -22.442 1.780 1.365 1.00 83.44 185 PHE A C 1
ATOM 1482 O O . PHE A 1 185 ? -22.419 1.467 0.178 1.00 83.44 185 PHE A O 1
ATOM 1489 N N . ALA A 1 186 ? -21.847 2.881 1.830 1.00 78.12 186 ALA A N 1
ATOM 1490 C CA . ALA A 1 186 ? -21.055 3.765 0.991 1.00 78.12 186 ALA A CA 1
ATOM 1491 C C . ALA A 1 186 ? -19.750 3.128 0.487 1.00 78.12 186 ALA A C 1
ATOM 1493 O O . ALA A 1 186 ? -19.109 3.788 -0.315 1.00 78.12 186 ALA A O 1
ATOM 1494 N N . LEU A 1 187 ? -19.373 1.911 0.933 1.00 73.50 187 LEU A N 1
ATOM 1495 C CA . LEU A 1 187 ? -18.263 1.107 0.396 1.00 73.50 187 LEU A CA 1
ATOM 1496 C C . LEU A 1 187 ? -18.648 0.190 -0.768 1.00 73.50 187 LEU A C 1
ATOM 1498 O O . LEU A 1 187 ? -17.770 -0.278 -1.495 1.00 73.50 187 LEU A O 1
ATOM 1502 N N . LYS A 1 188 ? -19.941 -0.095 -0.960 1.00 67.38 188 LYS A N 1
ATOM 1503 C CA . LYS A 1 188 ? -20.383 -0.961 -2.055 1.00 67.38 188 LYS A CA 1
ATOM 1504 C C . LYS A 1 188 ? -20.203 -0.237 -3.384 1.00 67.38 188 LYS A C 1
ATOM 1506 O O . LYS A 1 188 ? -20.926 0.702 -3.711 1.00 67.38 188 LYS A O 1
ATOM 1511 N N . TRP A 1 189 ? -19.228 -0.697 -4.153 1.00 59.69 189 TRP A N 1
ATOM 1512 C CA . TRP A 1 189 ? -18.908 -0.194 -5.478 1.00 59.69 189 TRP A CA 1
ATOM 1513 C C . TRP A 1 189 ? -19.339 -1.207 -6.541 1.00 59.69 189 TRP A C 1
ATOM 1515 O O . TRP A 1 189 ? -19.030 -2.388 -6.424 1.00 59.69 189 TRP A O 1
ATOM 1525 N N . ASN A 1 190 ? -20.053 -0.744 -7.570 1.00 52.28 190 ASN A N 1
ATOM 1526 C CA . ASN A 1 190 ? -20.590 -1.589 -8.647 1.00 52.28 190 ASN A CA 1
ATOM 1527 C C . ASN A 1 190 ? -19.789 -1.513 -9.960 1.00 52.28 190 ASN A C 1
ATOM 1529 O O . ASN A 1 190 ? -20.122 -2.240 -10.894 1.00 52.28 190 ASN A O 1
ATOM 1533 N N . SER A 1 191 ? -18.760 -0.661 -10.077 1.00 53.00 191 SER A N 1
ATOM 1534 C CA . SER A 1 191 ? -17.926 -0.619 -11.289 1.00 53.00 191 SER A CA 1
ATOM 1535 C C . SER A 1 191 ? -16.623 -1.413 -11.128 1.00 53.00 191 SER A C 1
ATOM 1537 O O . SER A 1 191 ? -16.164 -1.714 -10.022 1.00 53.00 191 SER A O 1
ATOM 1539 N N . ARG A 1 192 ? -16.071 -1.860 -12.259 1.00 53.00 192 ARG A N 1
ATOM 1540 C CA . ARG A 1 192 ? -14.837 -2.654 -12.321 1.00 53.00 192 ARG A CA 1
ATOM 1541 C C . ARG A 1 192 ? -13.653 -1.762 -11.915 1.00 53.00 192 ARG A C 1
ATOM 1543 O O . ARG A 1 192 ? -13.635 -0.596 -12.295 1.00 53.00 192 ARG A O 1
ATOM 1550 N N . LEU A 1 193 ? -12.697 -2.298 -11.148 1.00 52.59 193 LEU A N 1
ATOM 1551 C CA . LEU A 1 193 ? -11.461 -1.597 -10.764 1.00 52.59 193 LEU A CA 1
ATOM 1552 C C . LEU A 1 193 ? -10.816 -0.931 -11.988 1.00 52.59 193 LEU A C 1
ATOM 1554 O O . LEU A 1 193 ? -10.552 -1.605 -12.988 1.00 52.59 193 LEU A O 1
ATOM 1558 N N . SER A 1 194 ? -10.541 0.371 -11.907 1.00 48.72 194 SER A N 1
ATOM 1559 C CA . SER A 1 194 ? -9.739 1.051 -12.916 1.00 48.72 194 SER A CA 1
ATOM 1560 C C . SER A 1 194 ? -8.302 0.536 -12.817 1.00 48.72 194 SER A C 1
ATOM 1562 O O . SER A 1 194 ? -7.623 0.780 -11.823 1.00 48.72 194 SER A O 1
ATOM 1564 N N . LEU A 1 195 ? -7.804 -0.141 -13.855 1.00 45.47 195 LEU A N 1
ATOM 1565 C CA . LEU A 1 195 ? -6.376 -0.490 -13.976 1.00 45.47 195 LEU A CA 1
ATOM 1566 C C . LEU A 1 195 ? -5.468 0.752 -13.987 1.00 45.47 195 LEU A C 1
ATOM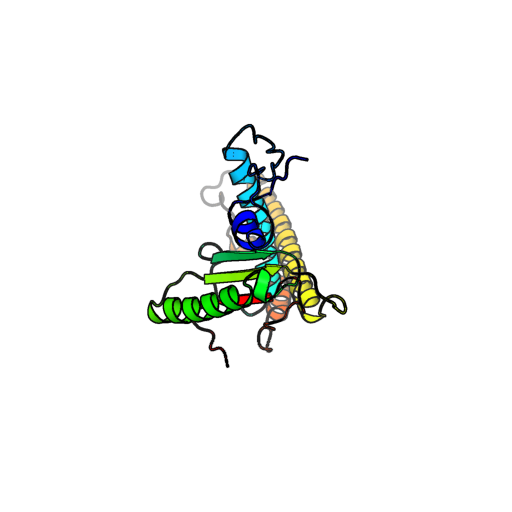 1568 O O . LEU A 1 195 ? -4.264 0.678 -13.748 1.00 45.47 195 LEU A O 1
ATOM 1572 N N . THR A 1 196 ? -6.063 1.905 -14.269 1.00 42.28 196 THR A N 1
ATOM 1573 C CA . THR A 1 196 ? -5.428 3.211 -14.346 1.00 42.28 196 THR A CA 1
ATOM 1574 C C . THR A 1 196 ? -5.991 4.116 -13.266 1.00 42.28 196 THR A C 1
ATOM 1576 O O . THR A 1 196 ? -6.817 4.986 -13.527 1.00 42.28 196 THR A O 1
ATOM 1579 N N . THR A 1 197 ? -5.509 3.965 -12.043 1.00 40.91 197 THR A N 1
ATOM 1580 C CA . THR A 1 197 ? -5.757 4.984 -11.008 1.00 40.91 197 THR A CA 1
ATOM 1581 C C . THR A 1 197 ? -4.834 6.193 -11.198 1.00 40.91 197 THR A C 1
ATOM 1583 O O . THR A 1 197 ? -4.960 7.191 -10.502 1.00 40.91 197 THR A O 1
ATOM 1586 N N . TRP A 1 198 ? -3.974 6.124 -12.219 1.00 37.75 198 TRP A N 1
ATOM 1587 C CA . TRP A 1 198 ? -3.140 7.178 -12.767 1.00 37.75 198 TRP A CA 1
ATOM 1588 C C . TRP A 1 198 ? -2.853 6.855 -14.235 1.00 37.75 198 TRP A C 1
ATOM 1590 O O . TRP A 1 198 ? -2.352 5.766 -14.523 1.00 37.75 198 TRP A O 1
ATOM 1600 N N . LEU A 1 199 ? -3.066 7.798 -15.163 1.00 35.59 199 LEU A N 1
ATOM 1601 C CA . LEU A 1 199 ? -2.082 7.906 -16.240 1.00 35.59 199 LEU A CA 1
ATOM 1602 C C . LEU A 1 199 ? -0.768 8.216 -15.500 1.00 35.59 199 LEU A C 1
ATOM 1604 O O . LEU A 1 199 ? -0.614 9.295 -14.952 1.00 35.59 199 LEU A O 1
ATOM 1608 N N . THR A 1 200 ? 0.142 7.245 -15.399 1.00 35.03 200 THR A N 1
ATOM 1609 C CA . THR A 1 200 ? 1.588 7.467 -15.172 1.00 35.03 200 THR A CA 1
ATOM 1610 C C . THR A 1 200 ? 2.026 8.253 -13.923 1.00 35.03 200 THR A C 1
ATOM 1612 O O . THR A 1 200 ? 2.693 9.268 -14.062 1.00 35.03 200 THR A O 1
ATOM 1615 N N . ILE A 1 201 ? 1.721 7.748 -12.714 1.00 30.28 201 ILE A N 1
ATOM 1616 C CA . ILE A 1 201 ? 2.620 7.807 -11.519 1.00 30.28 201 ILE A CA 1
ATOM 1617 C C . ILE A 1 201 ? 2.468 6.541 -10.642 1.00 30.28 201 ILE A C 1
ATOM 1619 O O . ILE A 1 201 ? 3.379 6.174 -9.909 1.00 30.28 201 ILE A O 1
ATOM 1623 N N . ALA A 1 202 ? 1.368 5.798 -10.750 1.00 31.55 202 ALA A N 1
ATOM 1624 C CA . ALA A 1 202 ? 1.291 4.425 -10.262 1.00 31.55 202 ALA A CA 1
ATOM 1625 C C . ALA A 1 202 ? 0.241 3.679 -11.083 1.00 31.55 202 ALA A C 1
ATOM 1627 O O . ALA A 1 202 ? -0.945 3.707 -10.757 1.00 31.55 202 ALA A O 1
ATOM 1628 N N . GLN A 1 203 ? 0.660 3.015 -12.162 1.00 37.88 203 GLN A N 1
ATOM 1629 C CA . GLN A 1 203 ? -0.120 1.874 -12.633 1.00 37.88 203 GLN A CA 1
ATOM 1630 C C . GLN A 1 203 ? 0.033 0.808 -11.553 1.00 37.88 203 GLN A C 1
ATOM 1632 O O . GLN A 1 203 ? 1.102 0.215 -11.407 1.00 37.88 203 GLN A O 1
ATOM 1637 N N . THR A 1 204 ? -0.996 0.657 -10.725 1.00 37.78 204 THR A N 1
ATOM 1638 C CA . THR A 1 204 ? -1.086 -0.457 -9.794 1.00 37.78 204 THR A CA 1
ATOM 1639 C C . THR A 1 204 ? -1.611 -1.645 -10.586 1.00 37.78 204 THR A C 1
ATOM 1641 O O . THR A 1 204 ? -2.817 -1.802 -10.762 1.00 37.78 204 THR A O 1
ATOM 1644 N N . LEU A 1 205 ? -0.708 -2.465 -11.125 1.00 39.53 205 LEU A N 1
ATOM 1645 C CA . LEU A 1 205 ? -1.111 -3.740 -11.709 1.00 39.53 205 LEU A CA 1
ATOM 1646 C C . LEU A 1 205 ? -1.455 -4.696 -10.563 1.00 39.53 205 LEU A C 1
ATOM 1648 O O . LEU A 1 205 ? -0.585 -5.124 -9.802 1.00 39.53 205 LEU A O 1
ATOM 1652 N N . TYR A 1 206 ? -2.746 -4.998 -10.439 1.00 39.41 206 TYR A N 1
ATOM 1653 C CA . TYR A 1 206 ? -3.276 -5.989 -9.510 1.00 39.41 206 TYR A CA 1
ATOM 1654 C C . TYR A 1 206 ? -3.123 -7.387 -10.100 1.00 39.41 206 TYR A C 1
ATOM 1656 O O . TYR A 1 206 ? -3.887 -7.794 -10.975 1.00 39.41 206 TYR A O 1
ATOM 1664 N N . VAL A 1 207 ? -2.132 -8.135 -9.625 1.00 38.16 207 VAL A N 1
ATOM 1665 C CA . VAL A 1 207 ? -1.958 -9.541 -9.983 1.00 38.16 207 VAL A CA 1
ATOM 1666 C C . VAL A 1 207 ? -2.594 -10.386 -8.885 1.00 38.16 207 VAL A C 1
ATOM 1668 O O . VAL A 1 207 ? -1.980 -10.642 -7.850 1.00 38.16 207 VAL A O 1
ATOM 1671 N N . ALA A 1 208 ? -3.838 -10.807 -9.117 1.00 38.66 208 ALA A N 1
ATOM 1672 C CA . ALA A 1 208 ? -4.568 -11.680 -8.208 1.00 38.66 208 ALA A CA 1
ATOM 1673 C C . ALA A 1 208 ? -4.930 -13.026 -8.832 1.00 38.66 208 ALA A C 1
ATOM 1675 O O . ALA A 1 208 ? -5.175 -13.107 -10.044 1.00 38.66 208 ALA A O 1
ATOM 1676 N N . PRO A 1 209 ? -5.052 -14.078 -8.000 1.00 36.56 209 PRO A N 1
ATOM 1677 C CA . PRO A 1 209 ? -5.371 -15.424 -8.458 1.00 36.56 209 PRO A CA 1
ATOM 1678 C C . PRO A 1 209 ? -6.727 -15.539 -9.185 1.00 36.56 209 PRO A C 1
ATOM 1680 O O . PRO A 1 209 ? -6.924 -16.488 -9.936 1.00 36.56 209 PRO A O 1
ATOM 1683 N N . ASN A 1 210 ? -7.639 -14.565 -9.072 1.00 35.72 210 ASN A N 1
ATOM 1684 C CA . ASN A 1 210 ? -9.004 -14.693 -9.607 1.00 35.72 210 ASN A CA 1
ATOM 1685 C C . ASN A 1 210 ? -9.429 -13.663 -10.675 1.00 35.72 210 ASN A C 1
ATOM 1687 O O . ASN A 1 210 ? -10.538 -13.763 -11.192 1.00 35.72 210 ASN A O 1
ATOM 1691 N N . THR A 1 211 ? -8.586 -12.711 -11.087 1.00 38.53 211 THR A N 1
ATOM 1692 C CA . THR A 1 211 ? -8.986 -11.680 -12.071 1.00 38.53 211 THR A CA 1
ATOM 1693 C C . THR A 1 211 ? -8.531 -12.014 -13.493 1.00 38.53 211 THR A C 1
ATOM 1695 O O . THR A 1 211 ? -7.337 -12.061 -13.795 1.00 38.53 211 THR A O 1
ATOM 1698 N N . SER A 1 212 ? -9.476 -12.292 -14.396 1.00 30.72 212 SER A N 1
ATOM 1699 C CA . SER A 1 212 ? -9.209 -12.484 -15.828 1.00 30.72 212 SER A CA 1
ATOM 1700 C C . SER A 1 212 ? -8.911 -11.146 -16.508 1.00 30.72 212 SER A C 1
ATOM 1702 O O . SER A 1 212 ? -9.760 -10.255 -16.502 1.00 30.72 212 SER A O 1
ATOM 1704 N N . TRP A 1 213 ? -7.737 -11.033 -17.125 1.00 34.47 213 TRP A N 1
ATOM 1705 C CA . TRP A 1 213 ? -7.397 -9.938 -18.029 1.00 34.47 213 TRP A CA 1
ATOM 1706 C C . TRP A 1 213 ? -8.031 -10.242 -19.392 1.00 34.47 213 TRP A C 1
ATOM 1708 O O . TRP A 1 213 ? -7.697 -11.258 -20.003 1.00 34.47 213 TRP A O 1
ATOM 1718 N N . LYS A 1 214 ? -8.983 -9.419 -19.825 1.00 27.03 214 LYS A N 1
ATOM 1719 C CA . LYS A 1 214 ? -9.425 -9.318 -21.218 1.00 27.03 214 LYS A CA 1
ATOM 1720 C C . LYS A 1 214 ? -9.446 -7.847 -21.579 1.00 27.03 214 LYS A C 1
ATOM 1722 O O . LYS A 1 214 ? -9.975 -7.082 -20.739 1.00 27.03 214 LYS A O 1
#

Radius of gyration: 25.74 Å; chains: 1; bounding box: 71×39×75 Å

Organism: NCBI:txid1165861

InterPro domains:
  IPR008631 Glycogen synthase [PF05693] (20-197)
  IPR008631 Glycogen synthase [PTHR10176] (20-197)

Sequence (214 aa):
MSFSMASKFNCLIFYFVFSSDGVLPNGLNVVKFSAMHEFQNIHAISKQKIHDFVRGHFYGHYDFDLDNTLYFFTAGRYEYSNKGVDMFIESLARLNQKLKAMKSKTTVVAFIIMPAATHSYTIEALKGHSIAKQLRDTVTEIQNRIGNRLSEMTARYTGEIGTEVPDPSTLLSSEDKILLKRRVFALKWNSRLSLTTWLTIAQTLYVAPNTSWK